Protein AF-A0A938CPG3-F1 (afdb_monomer_lite)

Foldseek 3Di:
DADQLLVLLQVLLVHLCSLCVQLVHDSVVSVPDSADDPVCLVSSCVRRVDDSCSRCVVVCVCVVVPQDLLSVLLVLLVLLLLLLVVQVAQDDPVRLQVLLPFAADPDLLRVLSPVLNVLSVPDDSVLSRVLSCQQQPDPNGHPDDQFQCCQVPVDPPDPLLVVLVVLCVVLVHDDDPPDPDRCRRSSNLSNVLSCVSNCVRPGPPCSSVVCCVRRPLVGVLVRLVCQLVDPSDDSSVSVSSNSNVSNVVVVVVSPDDD

pLDDT: mean 94.24, std 7.3, range [54.5, 98.81]

Structure (mmCIF, N/CA/C/O backbone):
data_AF-A0A938CPG3-F1
#
_entry.id   AF-A0A938CPG3-F1
#
loop_
_atom_site.group_PDB
_atom_site.id
_atom_site.type_symbol
_atom_site.label_atom_id
_atom_site.label_alt_id
_atom_site.label_comp_id
_atom_site.label_asym_id
_atom_site.label_entity_id
_atom_site.label_seq_id
_atom_site.pdbx_PDB_ins_code
_atom_site.Cartn_x
_atom_site.Cartn_y
_atom_site.Cartn_z
_atom_site.occupancy
_atom_site.B_iso_or_equiv
_atom_site.auth_seq_id
_atom_site.auth_comp_id
_atom_site.auth_asym_id
_atom_site.auth_atom_id
_atom_site.pdbx_PDB_model_num
ATOM 1 N N . MET A 1 1 ? 38.834 -32.004 -21.862 1.00 77.12 1 MET A N 1
ATOM 2 C CA . MET A 1 1 ? 37.665 -32.335 -22.705 1.00 77.12 1 MET A CA 1
ATOM 3 C C . MET A 1 1 ? 36.781 -31.101 -22.736 1.00 77.12 1 MET A C 1
ATOM 5 O O . MET A 1 1 ? 36.711 -30.441 -21.705 1.00 77.12 1 MET A O 1
ATOM 9 N N . ARG A 1 2 ? 36.229 -30.732 -23.896 1.00 89.62 2 ARG A N 1
ATOM 10 C CA . ARG A 1 2 ? 35.317 -29.583 -24.005 1.00 89.62 2 ARG A CA 1
ATOM 11 C C . ARG A 1 2 ? 33.963 -29.944 -23.408 1.00 89.62 2 ARG A C 1
ATOM 13 O O . ARG A 1 2 ? 33.544 -31.090 -23.572 1.00 89.62 2 ARG A O 1
ATOM 20 N N . ASP A 1 3 ? 33.324 -28.997 -22.734 1.00 91.94 3 ASP A N 1
ATOM 21 C CA . ASP A 1 3 ? 31.961 -29.174 -22.244 1.00 91.94 3 ASP A CA 1
ATOM 22 C C . ASP A 1 3 ? 30.935 -29.200 -23.390 1.00 91.94 3 ASP A C 1
ATOM 24 O O . ASP A 1 3 ? 31.231 -28.881 -24.547 1.00 91.94 3 ASP A O 1
ATOM 28 N N . GLU A 1 4 ? 29.733 -29.675 -23.073 1.00 92.94 4 GLU A N 1
ATOM 29 C CA . GLU A 1 4 ? 28.655 -29.873 -24.043 1.00 92.94 4 GLU A CA 1
ATOM 30 C C . GLU A 1 4 ? 28.235 -28.553 -24.701 1.00 92.94 4 GLU A C 1
ATOM 32 O O . GLU A 1 4 ? 28.119 -28.494 -25.925 1.00 92.94 4 GLU A O 1
ATOM 37 N N . GLY A 1 5 ? 28.151 -27.471 -23.919 1.00 93.56 5 GLY A N 1
ATOM 38 C CA . GLY A 1 5 ? 27.827 -26.133 -24.416 1.00 93.56 5 GLY A CA 1
ATOM 39 C C . GLY A 1 5 ? 28.840 -25.600 -25.433 1.00 93.56 5 GLY A C 1
ATOM 40 O O . GLY A 1 5 ? 28.453 -25.073 -26.477 1.00 93.56 5 GLY A O 1
ATOM 41 N N . LEU A 1 6 ? 30.145 -25.788 -25.200 1.00 95.44 6 LEU A N 1
ATOM 42 C CA . LEU A 1 6 ? 31.171 -25.402 -26.171 1.00 95.44 6 LEU A CA 1
ATOM 43 C C . LEU A 1 6 ? 31.126 -26.261 -27.441 1.00 95.44 6 LEU A C 1
ATOM 45 O O . LEU A 1 6 ? 31.319 -25.737 -28.540 1.00 95.44 6 LEU A O 1
ATOM 49 N N . ASN A 1 7 ? 30.880 -27.568 -27.319 1.00 96.25 7 ASN A N 1
ATOM 50 C CA . ASN A 1 7 ? 30.754 -28.441 -28.490 1.00 96.25 7 ASN A CA 1
ATOM 51 C C . ASN A 1 7 ? 29.546 -28.053 -29.350 1.00 96.25 7 ASN A C 1
ATOM 53 O O . ASN A 1 7 ? 29.657 -28.024 -30.577 1.00 96.25 7 ASN A O 1
ATOM 57 N N . GLU A 1 8 ? 28.433 -27.703 -28.713 1.00 95.94 8 GLU A N 1
ATOM 58 C CA . GLU A 1 8 ? 27.216 -27.272 -29.386 1.00 95.94 8 GLU A CA 1
ATOM 59 C C . GLU A 1 8 ? 27.407 -25.941 -30.124 1.00 95.94 8 GLU A C 1
ATOM 61 O O . GLU A 1 8 ? 27.083 -25.848 -31.308 1.00 95.94 8 GLU A O 1
ATOM 66 N N . ALA A 1 9 ? 28.046 -24.949 -29.493 1.00 96.12 9 ALA A N 1
ATOM 67 C CA . ALA A 1 9 ? 28.399 -23.690 -30.154 1.00 96.12 9 ALA A CA 1
ATOM 68 C C . ALA A 1 9 ? 29.285 -23.903 -31.389 1.00 96.12 9 ALA A C 1
ATOM 70 O O . ALA A 1 9 ? 29.058 -23.311 -32.442 1.00 96.12 9 ALA A O 1
ATOM 71 N N . ILE A 1 10 ? 30.302 -24.766 -31.275 1.00 95.81 10 ILE A N 1
ATOM 72 C CA . ILE A 1 10 ? 31.210 -25.088 -32.385 1.00 95.81 10 ILE A CA 1
ATOM 73 C C . ILE A 1 10 ? 30.447 -25.772 -33.522 1.00 95.81 10 ILE A C 1
ATOM 75 O O . ILE A 1 10 ? 30.692 -25.469 -34.690 1.00 95.81 10 ILE A O 1
ATOM 79 N N . ARG A 1 11 ? 29.535 -26.692 -33.193 1.00 96.19 11 ARG A N 1
ATOM 80 C CA . ARG A 1 11 ? 28.703 -27.403 -34.166 1.00 96.19 11 ARG A CA 1
ATOM 81 C C . ARG A 1 11 ? 27.772 -26.443 -34.901 1.00 96.19 11 ARG A C 1
ATOM 83 O O . ARG A 1 11 ? 27.759 -26.460 -36.129 1.00 96.19 11 ARG A O 1
ATOM 90 N N . ALA A 1 12 ? 27.048 -25.599 -34.167 1.00 95.31 12 ALA A N 1
ATOM 91 C CA . ALA A 1 12 ? 26.120 -24.618 -34.722 1.00 95.31 12 ALA A CA 1
ATOM 92 C C . ALA A 1 12 ? 26.827 -23.573 -35.599 1.00 95.31 12 ALA A C 1
ATOM 94 O O . ALA A 1 12 ? 26.328 -23.222 -36.664 1.00 95.31 12 ALA A O 1
ATOM 95 N N . ALA A 1 13 ? 28.031 -23.146 -35.209 1.00 94.38 13 ALA A N 1
ATOM 96 C CA . ALA A 1 13 ? 28.845 -22.230 -36.003 1.00 94.38 13 ALA A CA 1
ATOM 97 C C . ALA A 1 13 ? 29.458 -22.867 -37.263 1.00 94.38 13 ALA A C 1
ATOM 99 O O . ALA A 1 13 ? 29.982 -22.147 -38.101 1.00 94.38 13 ALA A O 1
ATOM 100 N N . GLY A 1 14 ? 29.453 -24.196 -37.414 1.00 95.06 14 GLY A N 1
ATOM 101 C CA . GLY A 1 14 ? 30.110 -24.875 -38.540 1.00 95.06 14 GLY A CA 1
ATOM 102 C C . GLY A 1 14 ? 31.616 -25.116 -38.354 1.00 95.06 14 GLY A C 1
ATOM 103 O O . GLY A 1 14 ? 32.325 -25.397 -39.320 1.00 95.06 14 GLY A O 1
ATOM 104 N N . GLY A 1 15 ? 32.120 -25.042 -37.119 1.00 94.75 15 GLY A N 1
ATOM 105 C CA . GLY A 1 15 ? 33.492 -25.397 -36.753 1.00 94.75 15 GLY A CA 1
ATOM 106 C C . GLY A 1 15 ? 34.226 -24.326 -35.943 1.00 94.75 15 GLY A C 1
ATOM 107 O O . GLY A 1 15 ? 33.794 -23.185 -35.815 1.00 94.75 15 GLY A O 1
ATOM 108 N N . VAL A 1 16 ? 35.390 -24.693 -35.395 1.00 94.50 16 VAL A N 1
ATOM 109 C CA . VAL A 1 16 ? 36.171 -23.830 -34.481 1.00 94.50 16 VAL A CA 1
ATOM 110 C C . VAL A 1 16 ? 36.643 -22.542 -35.163 1.00 94.50 16 VAL A C 1
ATOM 112 O O . VAL A 1 16 ? 36.589 -21.472 -34.563 1.00 94.50 16 VAL A O 1
ATOM 115 N N . SER A 1 17 ? 37.110 -22.634 -36.411 1.00 94.75 17 SER A N 1
ATOM 116 C CA . SER A 1 17 ? 37.582 -21.474 -37.179 1.00 94.75 17 SER A CA 1
ATOM 117 C C . SER A 1 17 ? 36.452 -20.507 -37.510 1.00 94.75 17 SER A C 1
ATOM 119 O O . SER A 1 17 ? 36.652 -19.296 -37.473 1.00 94.75 17 SER A O 1
ATOM 121 N N . GLU A 1 18 ? 35.271 -21.045 -37.805 1.00 95.56 18 GLU A N 1
ATOM 122 C CA . GLU A 1 18 ? 34.105 -20.252 -38.166 1.00 95.56 18 GLU A CA 1
ATOM 123 C C . GLU A 1 18 ? 33.503 -19.571 -36.933 1.00 95.56 18 GLU A C 1
ATOM 125 O O . GLU A 1 18 ? 33.274 -18.366 -36.965 1.00 95.56 18 GLU A O 1
ATOM 130 N N . LEU A 1 19 ? 33.411 -20.278 -35.799 1.00 95.56 19 LEU A N 1
ATOM 131 C CA . LEU A 1 19 ? 33.046 -19.674 -34.516 1.00 95.56 19 LEU A CA 1
ATOM 132 C C . LEU A 1 19 ? 33.998 -18.528 -34.139 1.00 95.56 19 LEU A C 1
ATOM 134 O O . LEU A 1 19 ? 33.547 -17.445 -33.777 1.00 95.56 19 LEU A O 1
ATOM 138 N N . ALA A 1 20 ? 35.315 -18.738 -34.264 1.00 96.19 20 ALA A N 1
ATOM 139 C CA . ALA A 1 20 ? 36.318 -17.713 -33.972 1.00 96.19 20 ALA A CA 1
ATOM 140 C C . ALA A 1 20 ? 36.161 -16.474 -34.869 1.00 96.19 20 ALA A C 1
ATOM 142 O O . ALA A 1 20 ? 36.221 -15.344 -34.379 1.00 96.19 20 ALA A O 1
ATOM 143 N N . ARG A 1 21 ? 35.900 -16.690 -36.166 1.00 95.56 21 ARG A N 1
ATOM 144 C CA . ARG A 1 21 ? 35.640 -15.629 -37.145 1.00 95.56 21 ARG A CA 1
ATOM 145 C C . ARG A 1 21 ? 34.377 -14.841 -36.799 1.00 95.56 21 ARG A C 1
ATOM 147 O O . ARG A 1 21 ? 34.415 -13.615 -36.837 1.00 95.56 21 ARG A O 1
ATOM 154 N N . GLN A 1 22 ? 33.289 -15.526 -36.448 1.00 93.88 22 GLN A N 1
ATOM 155 C CA . GLN A 1 22 ? 32.000 -14.906 -36.128 1.00 93.88 22 GLN A CA 1
ATOM 156 C C . GLN A 1 22 ? 32.052 -14.053 -34.854 1.00 93.88 22 GLN A C 1
ATOM 158 O O . GLN A 1 22 ? 31.446 -12.987 -34.818 1.00 93.88 22 GLN A O 1
ATOM 163 N N . ILE A 1 23 ? 32.814 -14.469 -33.836 1.00 94.69 23 ILE A N 1
ATOM 164 C CA . ILE A 1 23 ? 32.927 -13.735 -32.559 1.00 94.69 23 ILE A CA 1
ATOM 165 C C . ILE A 1 23 ? 34.161 -12.819 -32.476 1.00 94.69 23 ILE A C 1
ATOM 167 O O . ILE A 1 23 ? 34.463 -12.276 -31.410 1.00 94.69 23 ILE A O 1
ATOM 171 N N . GLY A 1 24 ? 34.888 -12.652 -33.587 1.00 93.44 24 GLY A N 1
ATOM 172 C CA . GLY A 1 24 ? 35.972 -11.677 -33.724 1.00 93.44 24 GLY A CA 1
ATOM 173 C C . GLY A 1 24 ? 37.233 -11.986 -32.911 1.00 93.44 24 GLY A C 1
ATOM 174 O O . GLY A 1 24 ? 37.894 -11.060 -32.443 1.00 93.44 24 GLY A O 1
ATOM 175 N N . ILE A 1 25 ? 37.578 -13.264 -32.718 1.00 94.81 25 ILE A N 1
ATOM 176 C CA . ILE A 1 25 ? 38.811 -13.668 -32.022 1.00 94.81 25 ILE A CA 1
ATOM 177 C C . ILE A 1 25 ? 39.650 -14.645 -32.843 1.00 94.81 25 ILE A C 1
ATOM 179 O O . ILE A 1 25 ? 39.220 -15.187 -33.857 1.00 94.81 25 ILE A O 1
ATOM 183 N N . SER A 1 26 ? 40.882 -14.889 -32.399 1.00 94.94 26 SER A N 1
ATOM 184 C CA . SER A 1 26 ? 41.761 -15.846 -33.061 1.00 94.94 26 SER A CA 1
ATOM 185 C C . SER A 1 26 ? 41.302 -17.294 -32.831 1.00 94.94 26 SER A C 1
ATOM 187 O O . SER A 1 26 ? 40.875 -17.677 -31.740 1.00 94.94 26 SER A O 1
ATOM 189 N N . GLN A 1 27 ? 41.434 -18.131 -33.861 1.00 95.44 27 GLN A N 1
ATOM 190 C CA . GLN A 1 27 ? 41.093 -19.558 -33.810 1.00 95.44 27 GLN A CA 1
ATOM 191 C C . GLN A 1 27 ? 41.817 -20.334 -32.681 1.00 95.44 27 GLN A C 1
ATOM 193 O O . GLN A 1 27 ? 41.167 -21.169 -32.037 1.00 95.44 27 GLN A O 1
ATOM 198 N N . PRO A 1 28 ? 43.100 -20.050 -32.357 1.00 94.31 28 PRO A N 1
ATOM 199 C CA . PRO A 1 28 ? 43.761 -20.663 -31.206 1.00 94.31 28 PRO A CA 1
ATOM 200 C C . PRO A 1 28 ? 43.078 -20.350 -29.868 1.00 94.31 28 PRO A C 1
ATOM 202 O O . PRO A 1 28 ? 43.054 -21.210 -28.992 1.00 94.31 28 PRO A O 1
ATOM 205 N N . SER A 1 29 ? 42.466 -19.168 -29.714 1.00 93.00 29 SER A N 1
ATOM 206 C CA . SER A 1 29 ? 41.750 -18.797 -28.485 1.00 93.00 29 SER A CA 1
ATOM 207 C C . SER A 1 29 ? 40.549 -19.705 -28.234 1.00 93.00 29 SER A C 1
ATOM 209 O O . SER A 1 29 ? 40.434 -20.254 -27.144 1.00 93.00 29 SER A O 1
ATOM 211 N N . VAL A 1 30 ? 39.708 -19.937 -29.251 1.00 93.00 30 VAL A N 1
ATOM 212 C CA . VAL A 1 30 ? 38.569 -20.872 -29.147 1.00 93.00 30 VAL A CA 1
ATOM 213 C C . VAL A 1 30 ? 39.061 -22.305 -28.952 1.00 93.00 30 VAL A C 1
ATOM 215 O O . VAL A 1 30 ? 38.483 -23.073 -28.186 1.00 93.00 30 VAL A O 1
ATOM 218 N N . SER A 1 31 ? 40.156 -22.680 -29.619 1.00 93.38 31 SER A N 1
ATOM 219 C CA . SER A 1 31 ? 40.706 -24.036 -29.520 1.00 93.38 31 SER A CA 1
ATOM 220 C C . SER A 1 31 ? 41.119 -24.407 -28.100 1.00 93.38 31 SER A C 1
ATOM 222 O O . SER A 1 31 ? 40.914 -25.556 -27.701 1.00 93.38 31 SER A O 1
ATOM 224 N N . ASN A 1 32 ? 41.650 -23.428 -27.364 1.00 94.31 32 ASN A N 1
ATOM 225 C CA . ASN A 1 32 ? 42.125 -23.564 -25.991 1.00 94.31 32 ASN A CA 1
ATOM 226 C C . ASN A 1 32 ? 41.003 -23.545 -24.947 1.00 94.31 32 ASN A C 1
ATOM 228 O O . ASN A 1 32 ? 41.266 -23.786 -23.768 1.00 94.31 32 ASN A O 1
ATOM 232 N N . TRP A 1 33 ? 39.759 -23.274 -25.341 1.00 95.06 33 TRP A N 1
ATOM 233 C CA . TRP A 1 33 ? 38.640 -23.319 -24.414 1.00 95.06 33 TRP A CA 1
ATOM 234 C C . TRP A 1 33 ? 38.283 -24.758 -24.053 1.00 95.06 33 TRP A C 1
ATOM 236 O O . TRP A 1 33 ? 38.116 -25.631 -24.909 1.00 95.06 33 TRP A O 1
ATOM 246 N N . THR A 1 34 ? 38.136 -24.992 -22.753 1.00 94.12 34 THR A N 1
ATOM 247 C CA . THR A 1 34 ? 37.457 -26.169 -22.199 1.00 94.12 34 THR A CA 1
ATOM 248 C C . THR A 1 34 ? 35.967 -25.911 -21.997 1.00 94.12 34 THR A C 1
ATOM 250 O O . THR A 1 34 ? 35.186 -26.854 -22.030 1.00 94.12 34 THR A O 1
ATOM 253 N N . ARG A 1 35 ? 35.594 -24.640 -21.831 1.00 95.00 35 ARG A N 1
ATOM 254 C CA . ARG A 1 35 ? 34.235 -24.125 -21.673 1.00 95.00 35 ARG A CA 1
ATOM 255 C C . ARG A 1 35 ? 34.154 -22.702 -22.214 1.00 95.00 35 ARG A C 1
ATOM 257 O O . ARG A 1 35 ? 35.179 -22.021 -22.277 1.00 95.00 35 ARG A O 1
ATOM 264 N N . ILE A 1 36 ? 32.957 -22.231 -22.543 1.00 95.44 36 ILE A N 1
ATOM 265 C CA . ILE A 1 36 ? 32.749 -20.853 -23.009 1.00 95.44 36 ILE A CA 1
ATOM 266 C C . ILE A 1 36 ? 32.985 -19.852 -21.855 1.00 95.44 36 ILE A C 1
ATOM 268 O O . ILE A 1 36 ? 32.339 -19.988 -20.811 1.00 95.44 36 ILE A O 1
ATOM 272 N N . PRO A 1 37 ? 33.865 -18.837 -22.001 1.00 94.56 37 PRO A N 1
ATOM 273 C CA . PRO A 1 37 ? 34.022 -17.766 -21.009 1.00 94.56 37 PRO A CA 1
ATOM 274 C C . PRO A 1 37 ? 32.716 -16.991 -20.790 1.00 94.56 37 PRO A C 1
ATOM 276 O O . PRO A 1 37 ? 31.974 -16.760 -21.742 1.00 94.56 37 PRO A O 1
ATOM 279 N N . ALA A 1 38 ? 32.423 -16.592 -19.548 1.00 90.12 38 ALA A N 1
ATOM 280 C CA . ALA A 1 38 ? 31.127 -16.007 -19.178 1.00 90.12 38 ALA A CA 1
ATOM 281 C C . ALA A 1 38 ? 30.814 -14.729 -19.978 1.00 90.12 38 ALA A C 1
ATOM 283 O O . ALA A 1 38 ? 29.720 -14.558 -20.505 1.00 90.12 38 ALA A O 1
ATOM 284 N N . GLU A 1 39 ? 31.822 -13.883 -20.158 1.00 93.19 39 GLU A N 1
ATOM 285 C CA . GLU A 1 39 ? 31.764 -12.626 -20.895 1.00 93.19 39 GLU A CA 1
ATOM 286 C C . GLU A 1 39 ? 31.546 -12.796 -22.410 1.00 93.19 39 GLU A C 1
ATOM 288 O O . GLU A 1 39 ? 31.238 -11.832 -23.104 1.00 93.19 39 GLU A O 1
ATOM 293 N N . ARG A 1 40 ? 31.696 -14.019 -22.940 1.00 94.31 40 ARG A N 1
ATOM 294 C CA . ARG A 1 40 ? 31.532 -14.337 -24.370 1.00 94.31 40 ARG A CA 1
ATOM 295 C C . ARG A 1 40 ? 30.171 -14.957 -24.691 1.00 94.31 40 ARG A C 1
ATOM 297 O O . ARG A 1 40 ? 29.851 -15.080 -25.871 1.00 94.31 40 ARG A O 1
ATOM 304 N N . VAL A 1 41 ? 29.387 -15.358 -23.685 1.00 94.31 41 VAL A N 1
ATOM 305 C CA . VAL A 1 41 ? 28.166 -16.162 -23.885 1.00 94.31 41 VAL A CA 1
ATOM 306 C C . VAL A 1 41 ? 27.149 -15.434 -24.756 1.00 94.31 41 VAL A C 1
ATOM 308 O O . VAL A 1 41 ? 26.691 -16.004 -25.738 1.00 94.31 41 VAL A O 1
ATOM 311 N N . LEU A 1 42 ? 26.869 -14.162 -24.460 1.00 92.00 42 LEU A N 1
ATOM 312 C CA . LEU A 1 42 ? 25.900 -13.365 -25.223 1.00 92.00 42 LEU A CA 1
ATOM 313 C C . LEU A 1 42 ? 26.333 -13.163 -26.681 1.00 92.00 42 LEU A C 1
ATOM 315 O O . LEU A 1 42 ? 25.517 -13.221 -27.595 1.00 92.00 42 LEU A O 1
ATOM 319 N N . THR A 1 43 ? 27.633 -12.962 -26.919 1.00 95.31 43 THR A N 1
ATOM 320 C CA . THR A 1 43 ? 28.180 -12.823 -28.276 1.00 95.31 43 THR A CA 1
ATOM 321 C C . THR A 1 43 ? 28.079 -14.131 -29.062 1.00 95.31 43 THR A C 1
ATOM 323 O O . THR A 1 43 ? 27.795 -14.106 -30.256 1.00 95.31 43 THR A O 1
ATOM 326 N N . ILE A 1 44 ? 28.300 -15.273 -28.407 1.00 95.44 44 ILE A N 1
ATOM 327 C CA . ILE A 1 44 ? 28.203 -16.596 -29.037 1.00 95.44 44 ILE A CA 1
ATOM 328 C C . ILE A 1 44 ? 26.742 -16.971 -29.300 1.00 95.44 44 ILE A C 1
ATOM 330 O O . ILE A 1 44 ? 26.450 -17.481 -30.377 1.00 95.44 44 ILE A O 1
ATOM 334 N N . GLU A 1 45 ? 25.824 -16.685 -28.377 1.00 96.12 45 GLU A N 1
ATOM 335 C CA . GLU A 1 45 ? 24.381 -16.871 -28.582 1.00 96.12 45 GLU A CA 1
ATOM 336 C C . GLU A 1 45 ? 23.898 -16.067 -29.796 1.00 96.12 45 GLU A C 1
ATOM 338 O O . GLU A 1 45 ? 23.282 -16.627 -30.698 1.00 96.12 45 GLU A O 1
ATOM 343 N N . ALA A 1 46 ? 24.275 -14.787 -29.891 1.00 92.88 46 ALA A N 1
ATOM 344 C CA . ALA A 1 46 ? 23.926 -13.944 -31.035 1.00 92.88 46 ALA A CA 1
ATOM 345 C C . ALA A 1 46 ? 24.518 -14.445 -32.368 1.00 92.88 46 ALA A C 1
ATOM 347 O O . ALA A 1 46 ? 23.882 -14.310 -33.411 1.00 92.88 46 ALA A O 1
ATOM 348 N N . ALA A 1 47 ? 25.727 -15.017 -32.351 1.00 93.75 47 ALA A N 1
ATOM 349 C CA . ALA A 1 47 ? 26.399 -15.519 -33.551 1.00 93.75 47 ALA A CA 1
ATOM 350 C C . ALA A 1 47 ? 25.881 -16.891 -34.015 1.00 93.75 47 ALA A C 1
ATOM 352 O O . ALA A 1 47 ? 25.786 -17.145 -35.214 1.00 93.75 47 ALA A O 1
ATOM 353 N N . THR A 1 48 ? 25.571 -17.781 -33.070 1.00 95.50 48 THR A N 1
ATOM 354 C CA . THR A 1 48 ? 25.266 -19.195 -33.346 1.00 95.50 48 THR A CA 1
ATOM 355 C C . THR A 1 48 ? 23.780 -19.532 -33.267 1.00 95.50 48 THR A C 1
ATOM 357 O O . THR A 1 48 ? 23.373 -20.579 -33.764 1.00 95.50 48 THR A O 1
ATOM 360 N N . GLY A 1 49 ? 22.972 -18.679 -32.631 1.00 92.69 49 GLY A N 1
ATOM 361 C CA . GLY A 1 49 ? 21.565 -18.947 -32.327 1.00 92.69 49 GLY A CA 1
ATOM 362 C C . GLY A 1 49 ? 21.343 -20.010 -31.245 1.00 92.69 49 GLY A C 1
ATOM 363 O O . GLY A 1 49 ? 20.199 -20.372 -30.984 1.00 92.69 49 GLY A O 1
ATOM 364 N N . VAL A 1 50 ? 22.407 -20.532 -30.623 1.00 93.94 50 VAL A N 1
ATOM 365 C CA . VAL A 1 50 ? 22.309 -21.496 -29.520 1.00 93.94 50 VAL A CA 1
ATOM 366 C C . VAL A 1 50 ? 22.026 -20.744 -28.225 1.00 93.94 50 VAL A C 1
ATOM 368 O O . VAL A 1 50 ? 22.803 -19.876 -27.832 1.00 93.94 50 VAL A O 1
ATOM 371 N N . ASP A 1 51 ? 20.937 -21.112 -27.553 1.00 92.50 51 ASP A N 1
ATOM 372 C CA . ASP A 1 51 ? 20.487 -20.482 -26.310 1.00 92.50 51 ASP A CA 1
ATOM 373 C C . ASP A 1 51 ? 21.570 -20.527 -25.216 1.00 92.50 51 ASP A C 1
ATOM 375 O O . ASP A 1 51 ? 22.209 -21.562 -24.976 1.00 92.50 51 ASP A O 1
ATOM 379 N N . ARG A 1 52 ? 21.769 -19.408 -24.511 1.00 91.81 52 ARG A N 1
ATOM 380 C CA . ARG A 1 52 ? 22.740 -19.273 -23.413 1.00 91.81 52 ARG A CA 1
ATOM 381 C C . ARG A 1 52 ? 22.599 -20.332 -22.314 1.00 91.81 52 ARG A C 1
ATOM 383 O O . ARG A 1 52 ? 23.602 -20.672 -21.685 1.00 91.81 52 ARG A O 1
ATOM 390 N N . LYS A 1 53 ? 21.400 -20.885 -22.100 1.00 88.38 53 LYS A N 1
ATOM 391 C CA . LYS A 1 53 ? 21.130 -21.987 -21.161 1.00 88.38 53 LYS A CA 1
ATOM 392 C C . LYS A 1 53 ? 21.787 -23.291 -21.600 1.00 88.38 53 LYS A C 1
ATOM 394 O O . LYS A 1 53 ? 22.185 -24.083 -20.756 1.00 88.38 53 LYS A O 1
ATOM 399 N N . VAL A 1 54 ? 21.947 -23.501 -22.906 1.00 91.62 54 VAL A N 1
ATOM 400 C CA . VAL A 1 54 ? 22.694 -24.636 -23.467 1.00 91.62 54 VAL A CA 1
ATOM 401 C C . VAL A 1 54 ? 24.195 -24.342 -23.453 1.00 91.62 54 VAL A C 1
ATOM 403 O O . VAL A 1 54 ? 24.997 -25.209 -23.115 1.00 91.62 54 VAL A O 1
ATOM 406 N N . LEU A 1 55 ? 24.587 -23.102 -23.766 1.00 93.19 55 LEU A N 1
ATOM 407 C CA . LEU A 1 55 ? 25.995 -22.689 -23.803 1.00 93.19 55 LEU A CA 1
ATOM 408 C C . LEU A 1 55 ? 26.668 -22.706 -22.422 1.00 93.19 55 LEU A C 1
ATOM 410 O O . LEU A 1 55 ? 27.826 -23.109 -22.302 1.00 93.19 55 LEU A O 1
ATOM 414 N N . ARG A 1 56 ? 25.968 -22.227 -21.388 1.00 91.00 56 ARG A N 1
ATOM 415 C CA . ARG A 1 56 ? 26.440 -22.114 -19.999 1.00 91.00 56 ARG A CA 1
ATOM 416 C C . ARG A 1 56 ? 25.291 -22.360 -19.006 1.00 91.00 56 ARG A C 1
ATOM 418 O O . ARG A 1 56 ? 24.871 -21.426 -18.316 1.00 91.00 56 ARG A O 1
ATOM 425 N N . PRO A 1 57 ? 24.801 -23.609 -18.880 1.00 86.38 57 PRO A N 1
ATOM 426 C CA . PRO A 1 57 ? 23.718 -23.946 -17.951 1.00 86.38 57 PRO A CA 1
ATOM 427 C C . PRO A 1 57 ? 24.056 -23.584 -16.498 1.00 86.38 57 PRO A C 1
ATOM 429 O O . PRO A 1 57 ? 23.213 -23.116 -15.744 1.00 86.38 57 PRO A O 1
ATOM 432 N N . ASP A 1 58 ? 25.322 -23.690 -16.104 1.00 86.25 58 ASP A N 1
ATOM 433 C CA . ASP A 1 58 ? 25.773 -23.317 -14.761 1.00 86.25 58 ASP A CA 1
ATOM 434 C C . ASP A 1 58 ? 25.606 -21.823 -14.425 1.00 86.25 58 ASP A C 1
ATOM 436 O O . ASP A 1 58 ? 25.608 -21.471 -13.249 1.00 86.25 58 ASP A O 1
ATOM 440 N N . LEU A 1 59 ? 25.476 -20.951 -15.434 1.00 82.94 59 LEU A N 1
ATOM 441 C CA . LEU A 1 59 ? 25.217 -19.520 -15.243 1.00 82.94 59 LEU A CA 1
ATOM 442 C C . LEU A 1 59 ? 23.754 -19.141 -15.479 1.00 82.94 59 LEU A C 1
ATOM 444 O O . LEU A 1 59 ? 23.256 -18.241 -14.810 1.00 82.94 59 LEU A O 1
ATOM 448 N N . TYR A 1 60 ? 23.081 -19.794 -16.431 1.00 78.88 60 TYR A N 1
ATOM 449 C CA . TYR A 1 60 ? 21.779 -19.347 -16.944 1.00 78.88 60 TYR A CA 1
ATOM 450 C C . TYR A 1 60 ? 20.622 -20.326 -16.689 1.00 78.88 60 TYR A C 1
ATOM 452 O O . TYR A 1 60 ? 19.472 -19.986 -16.953 1.00 78.88 60 TYR A O 1
ATOM 460 N N . SER A 1 61 ? 20.857 -21.517 -16.130 1.00 67.75 61 SER A N 1
ATOM 461 C CA . SER A 1 61 ? 19.751 -22.412 -15.745 1.00 67.75 61 SER A CA 1
ATOM 462 C C . SER A 1 61 ? 18.985 -21.912 -14.515 1.00 67.75 61 SER A C 1
ATOM 464 O O . SER A 1 61 ? 17.815 -22.235 -14.356 1.00 67.75 61 SER A O 1
ATOM 466 N N . ASN A 1 62 ? 19.605 -21.080 -13.669 1.00 58.00 62 ASN A N 1
ATOM 467 C CA . ASN A 1 62 ? 18.949 -20.507 -12.486 1.00 58.00 62 ASN A CA 1
ATOM 468 C C . ASN A 1 62 ? 18.130 -19.239 -12.782 1.00 58.00 62 ASN A C 1
ATOM 470 O O . ASN A 1 62 ? 17.391 -18.789 -11.910 1.00 58.00 62 ASN A O 1
ATOM 474 N N . THR A 1 63 ? 18.221 -18.661 -13.986 1.00 54.50 63 THR A N 1
ATOM 475 C CA . THR A 1 63 ? 17.387 -17.504 -14.360 1.00 54.50 63 THR A CA 1
ATOM 476 C C . THR A 1 63 ? 15.933 -17.870 -14.660 1.00 54.50 63 THR A C 1
ATOM 478 O O . THR A 1 63 ? 15.101 -16.975 -14.640 1.00 54.50 63 THR A O 1
ATOM 481 N N . ASP A 1 64 ? 15.595 -19.154 -14.848 1.00 54.59 64 ASP A N 1
ATOM 482 C CA . ASP A 1 64 ? 14.191 -19.603 -14.961 1.00 54.59 64 ASP A CA 1
ATOM 483 C C . ASP A 1 64 ? 13.408 -19.501 -13.644 1.00 54.59 64 ASP A C 1
ATOM 485 O O . ASP A 1 64 ? 12.189 -19.631 -13.645 1.00 54.59 64 ASP A O 1
ATOM 489 N N . ASN A 1 65 ? 14.097 -19.259 -12.526 1.00 59.12 65 ASN A N 1
ATOM 490 C CA . ASN A 1 65 ? 13.482 -19.078 -11.214 1.00 59.12 65 ASN A CA 1
ATOM 491 C C . ASN A 1 65 ? 13.552 -17.620 -10.727 1.00 59.12 65 ASN A C 1
ATOM 493 O O . ASN A 1 65 ? 13.206 -17.345 -9.579 1.00 59.12 65 ASN A O 1
ATOM 497 N N . MET A 1 66 ? 14.048 -16.701 -11.567 1.00 67.12 66 MET A N 1
ATOM 498 C CA . MET A 1 66 ? 13.957 -15.271 -11.290 1.00 67.12 66 MET A CA 1
ATOM 499 C C . MET A 1 66 ? 12.584 -14.779 -11.746 1.00 67.12 66 MET A C 1
ATOM 501 O O . MET A 1 66 ? 12.212 -15.051 -12.889 1.00 67.12 66 MET A O 1
ATOM 505 N N . PRO A 1 67 ? 11.848 -14.053 -10.892 1.00 78.62 67 PRO A N 1
ATOM 506 C CA . PRO A 1 67 ? 10.579 -13.457 -11.279 1.00 78.62 67 PRO A CA 1
ATOM 507 C C . PRO A 1 67 ? 10.756 -12.589 -12.528 1.00 78.62 67 PRO A C 1
ATOM 509 O O . PRO A 1 67 ? 11.699 -11.794 -12.609 1.00 78.62 67 PRO A O 1
ATOM 512 N N . THR A 1 68 ? 9.859 -12.734 -13.499 1.00 86.50 68 THR A N 1
ATOM 513 C CA . THR A 1 68 ? 9.762 -11.790 -14.616 1.00 86.50 68 THR A CA 1
ATOM 514 C C . THR A 1 68 ? 9.254 -10.430 -14.111 1.00 86.50 68 THR A C 1
ATOM 516 O O . THR A 1 68 ? 8.684 -10.356 -13.020 1.00 86.50 68 THR A O 1
ATOM 519 N N . PRO A 1 69 ? 9.419 -9.332 -14.874 1.00 85.81 69 PRO A N 1
ATOM 520 C CA . PRO A 1 69 ? 8.825 -8.046 -14.508 1.00 85.81 69 PRO A CA 1
ATOM 521 C C . PRO A 1 69 ? 7.312 -8.127 -14.261 1.00 85.81 69 PRO A C 1
ATOM 523 O O . PRO A 1 69 ? 6.820 -7.501 -13.325 1.00 85.81 69 PRO A O 1
ATOM 526 N N . ASP A 1 70 ? 6.605 -8.950 -15.038 1.00 88.19 70 ASP A N 1
ATOM 527 C CA . ASP A 1 70 ? 5.165 -9.168 -14.883 1.00 88.19 70 ASP A CA 1
ATOM 528 C C . ASP A 1 70 ? 4.848 -9.925 -13.584 1.00 88.19 70 ASP A C 1
ATOM 530 O O . ASP A 1 70 ? 3.919 -9.550 -12.872 1.00 88.19 70 ASP A O 1
ATOM 534 N N . ASP A 1 71 ? 5.655 -10.929 -13.214 1.00 90.50 71 ASP A N 1
ATOM 535 C CA . ASP A 1 71 ? 5.505 -11.634 -11.930 1.00 90.50 71 ASP A CA 1
ATOM 536 C C . ASP A 1 71 ? 5.722 -10.687 -10.739 1.00 90.50 71 ASP A C 1
ATOM 538 O O . ASP A 1 71 ? 5.014 -10.763 -9.733 1.00 90.50 71 ASP A O 1
ATOM 542 N N . ILE A 1 72 ? 6.694 -9.774 -10.850 1.00 91.44 72 ILE A N 1
ATOM 543 C CA . ILE A 1 72 ? 6.964 -8.756 -9.827 1.00 91.44 72 ILE A CA 1
ATOM 544 C C . ILE A 1 72 ? 5.801 -7.766 -9.749 1.00 91.44 72 ILE A C 1
ATOM 546 O O . ILE A 1 72 ? 5.365 -7.434 -8.647 1.00 91.44 72 ILE A O 1
ATOM 550 N N . ALA A 1 73 ? 5.286 -7.298 -10.888 1.00 93.38 73 ALA A N 1
ATOM 551 C CA . ALA A 1 73 ? 4.141 -6.394 -10.926 1.00 93.38 73 ALA A CA 1
ATOM 552 C C . ALA A 1 73 ? 2.897 -7.044 -10.301 1.00 93.38 73 ALA A C 1
ATOM 554 O O . ALA A 1 73 ? 2.247 -6.433 -9.455 1.00 93.38 73 ALA A O 1
ATOM 555 N N . GLU A 1 74 ? 2.610 -8.303 -10.629 1.00 95.19 74 GLU A N 1
ATOM 556 C CA . GLU A 1 74 ? 1.492 -9.037 -10.038 1.00 95.19 74 GLU A CA 1
ATOM 557 C C . GLU A 1 74 ? 1.655 -9.185 -8.518 1.00 95.19 74 GLU A C 1
ATOM 559 O O . GLU A 1 74 ? 0.725 -8.887 -7.766 1.00 95.19 74 GLU A O 1
ATOM 564 N N . ALA A 1 75 ? 2.849 -9.551 -8.038 1.00 95.00 75 ALA A N 1
ATOM 565 C CA . ALA A 1 75 ? 3.127 -9.624 -6.605 1.00 95.00 75 ALA A CA 1
ATOM 566 C C . ALA A 1 75 ? 2.922 -8.262 -5.915 1.00 95.00 75 ALA A C 1
ATOM 568 O O . ALA A 1 75 ? 2.192 -8.172 -4.927 1.00 95.00 75 ALA A O 1
ATOM 569 N N . ARG A 1 76 ? 3.473 -7.176 -6.476 1.00 97.31 76 ARG A N 1
ATOM 570 C CA . ARG A 1 76 ? 3.275 -5.803 -5.972 1.00 97.31 76 ARG A CA 1
ATOM 571 C C . ARG A 1 76 ? 1.792 -5.427 -5.913 1.00 97.31 76 ARG A C 1
ATOM 573 O O . ARG A 1 76 ? 1.325 -4.882 -4.911 1.00 97.31 76 ARG A O 1
ATOM 580 N N . ALA A 1 77 ? 1.028 -5.731 -6.962 1.00 98.38 77 ALA A N 1
ATOM 581 C CA . ALA A 1 77 ? -0.398 -5.431 -7.022 1.00 98.38 77 ALA A CA 1
ATOM 582 C C . ALA A 1 77 ? -1.211 -6.199 -5.965 1.00 98.38 77 ALA A C 1
ATOM 584 O O . ALA A 1 77 ? -2.186 -5.651 -5.434 1.00 98.38 77 ALA A O 1
ATOM 585 N N . GLN A 1 78 ? -0.813 -7.434 -5.644 1.00 97.88 78 GLN A N 1
ATOM 586 C CA . GLN A 1 78 ? -1.427 -8.251 -4.594 1.00 97.88 78 GLN A CA 1
ATOM 587 C C . GLN A 1 78 ? -1.147 -7.698 -3.192 1.00 97.88 78 GLN A C 1
ATOM 589 O O . GLN A 1 78 ? -2.072 -7.643 -2.378 1.00 97.88 78 GLN A O 1
ATOM 594 N N . GLU A 1 79 ? 0.067 -7.210 -2.920 1.00 98.44 79 GLU A N 1
ATOM 595 C CA . GLU A 1 79 ? 0.388 -6.565 -1.637 1.00 98.44 79 GLU A CA 1
ATOM 596 C C . GLU A 1 79 ? -0.447 -5.300 -1.413 1.00 98.44 79 GLU A C 1
ATOM 598 O O . GLU A 1 79 ? -1.073 -5.123 -0.361 1.00 98.44 79 GLU A O 1
ATOM 603 N N . TYR A 1 80 ? -0.550 -4.450 -2.440 1.00 98.81 80 TYR A N 1
ATOM 604 C CA . TYR A 1 80 ? -1.435 -3.288 -2.409 1.00 98.81 80 TYR A CA 1
ATOM 605 C C . TYR A 1 80 ? -2.906 -3.680 -2.208 1.00 98.81 80 TYR A C 1
ATOM 607 O O . TYR A 1 80 ? -3.605 -3.047 -1.417 1.00 98.81 80 TYR A O 1
ATOM 615 N N . ALA A 1 81 ? -3.387 -4.739 -2.869 1.00 98.69 81 ALA A N 1
ATOM 616 C CA . ALA A 1 81 ? -4.761 -5.217 -2.701 1.00 98.69 81 ALA A CA 1
ATOM 617 C C . ALA A 1 81 ? -5.035 -5.726 -1.276 1.00 98.69 81 ALA A C 1
ATOM 619 O O . ALA A 1 81 ? -6.118 -5.488 -0.726 1.00 98.69 81 ALA A O 1
ATOM 620 N N . LEU A 1 82 ? -4.063 -6.407 -0.663 1.00 98.56 82 LEU A N 1
ATOM 621 C CA . LEU A 1 82 ? -4.157 -6.873 0.716 1.00 98.56 82 LEU A CA 1
ATOM 622 C C . LEU A 1 82 ? -4.257 -5.690 1.687 1.00 98.56 82 LEU A C 1
ATOM 624 O O . LEU A 1 82 ? -5.170 -5.661 2.515 1.00 98.56 82 LEU A O 1
ATOM 628 N N . LEU A 1 83 ? -3.382 -4.687 1.547 1.00 98.81 83 LEU A N 1
ATOM 629 C CA . LEU A 1 83 ? -3.433 -3.458 2.346 1.00 98.81 83 LEU A CA 1
ATOM 630 C C . LEU A 1 83 ? -4.752 -2.708 2.155 1.00 98.81 83 LEU A C 1
ATOM 632 O O . LEU A 1 83 ? -5.392 -2.347 3.141 1.00 98.81 83 LEU A O 1
ATOM 636 N N . ALA A 1 84 ? -5.200 -2.531 0.909 1.00 98.56 84 ALA A N 1
ATOM 637 C CA . ALA A 1 84 ? -6.477 -1.892 0.603 1.00 98.56 84 ALA A CA 1
ATOM 638 C C . ALA A 1 84 ? -7.637 -2.593 1.321 1.00 98.56 84 ALA A C 1
ATOM 640 O O . ALA A 1 84 ? -8.447 -1.953 1.986 1.00 98.56 84 ALA A O 1
ATOM 641 N N . THR A 1 85 ? -7.673 -3.926 1.257 1.00 98.31 85 THR A N 1
ATOM 642 C CA . THR A 1 85 ? -8.739 -4.727 1.869 1.00 98.31 85 THR A CA 1
ATOM 643 C C . THR A 1 85 ? -8.739 -4.615 3.394 1.00 98.31 85 THR A C 1
ATOM 645 O O . THR A 1 85 ? -9.801 -4.444 3.990 1.00 98.31 85 THR A O 1
ATOM 648 N N . LEU A 1 86 ? -7.566 -4.707 4.026 1.00 98.50 86 LEU A N 1
ATOM 649 C CA . LEU A 1 86 ? -7.429 -4.655 5.484 1.00 98.50 86 LEU A CA 1
ATOM 650 C C . LEU A 1 86 ? -7.686 -3.254 6.050 1.00 98.50 86 LEU A C 1
ATOM 652 O O . LEU A 1 86 ? -8.152 -3.133 7.178 1.00 98.50 86 LEU A O 1
ATOM 656 N N . LEU A 1 87 ? -7.391 -2.199 5.290 1.00 98.38 87 LEU A N 1
ATOM 657 C CA . LEU A 1 87 ? -7.577 -0.814 5.725 1.00 98.38 87 LEU A CA 1
ATOM 658 C C . LEU A 1 87 ? -8.969 -0.256 5.404 1.00 98.38 87 LEU A C 1
ATOM 660 O O . LEU A 1 87 ? -9.332 0.771 5.960 1.00 98.38 87 LEU A O 1
ATOM 664 N N . ALA A 1 88 ? -9.735 -0.881 4.504 1.00 96.38 88 ALA A N 1
ATOM 665 C CA . ALA A 1 88 ? -11.057 -0.385 4.109 1.00 96.38 88 ALA A CA 1
ATOM 666 C C . ALA A 1 88 ? -12.164 -0.726 5.118 1.00 96.38 88 ALA A C 1
ATOM 668 O O . ALA A 1 88 ? -13.170 -0.020 5.202 1.00 96.38 88 ALA A O 1
ATOM 669 N N . ARG A 1 89 ? -12.030 -1.850 5.832 1.00 95.56 89 ARG A N 1
ATOM 670 C CA . ARG A 1 89 ? -13.009 -2.325 6.819 1.00 95.56 89 ARG A CA 1
ATOM 671 C C . ARG A 1 89 ? -12.407 -3.375 7.744 1.00 95.56 89 ARG A C 1
ATOM 673 O O . ARG A 1 89 ? -11.456 -4.058 7.370 1.00 95.56 89 ARG A O 1
ATOM 680 N N . ALA A 1 90 ? -13.053 -3.580 8.890 1.00 97.25 90 ALA A N 1
ATOM 681 C CA . ALA A 1 90 ? -12.747 -4.689 9.784 1.00 97.25 90 ALA A CA 1
ATOM 682 C C . ALA A 1 90 ? -12.859 -6.052 9.055 1.00 97.25 90 ALA A C 1
ATOM 684 O O . ALA A 1 90 ? -13.872 -6.308 8.389 1.00 97.25 90 ALA A O 1
ATOM 685 N N . PRO A 1 91 ? -11.845 -6.931 9.164 1.00 97.56 91 PRO A N 1
ATOM 686 C CA . PRO A 1 91 ? -11.888 -8.274 8.606 1.00 97.56 91 PRO A CA 1
ATOM 687 C C . PRO A 1 91 ? -12.993 -9.155 9.187 1.00 97.56 91 PRO A C 1
ATOM 689 O O . PRO A 1 91 ? -13.068 -9.368 10.395 1.00 97.56 91 PRO A O 1
ATOM 692 N N . ASP A 1 92 ? -13.798 -9.743 8.301 1.00 98.00 92 ASP A N 1
ATOM 693 C CA . ASP A 1 92 ? -14.735 -10.807 8.663 1.00 98.00 92 ASP A CA 1
ATOM 694 C C . ASP A 1 92 ? -14.012 -12.156 8.866 1.00 98.00 92 ASP A C 1
ATOM 696 O O . ASP A 1 92 ? -12.830 -12.320 8.545 1.00 98.00 92 ASP A O 1
ATOM 700 N N . ALA A 1 93 ? -14.738 -13.163 9.364 1.00 98.00 93 ALA A N 1
ATOM 701 C CA . ALA A 1 93 ? -14.195 -14.505 9.597 1.00 98.00 93 ALA A CA 1
ATOM 702 C C . ALA A 1 93 ? -13.536 -15.120 8.349 1.00 98.00 93 ALA A C 1
ATOM 704 O O . ALA A 1 93 ? -12.549 -15.849 8.453 1.00 98.00 93 ALA A O 1
ATOM 705 N N . ARG A 1 94 ? -14.079 -14.839 7.158 1.00 98.12 94 ARG A N 1
ATOM 706 C CA . ARG A 1 94 ? -13.561 -15.378 5.898 1.00 98.12 94 ARG A CA 1
ATOM 707 C C . ARG A 1 94 ? -12.249 -14.698 5.524 1.00 98.12 94 ARG A C 1
ATOM 709 O O . ARG A 1 94 ? -11.316 -15.385 5.112 1.00 98.12 94 ARG A O 1
ATOM 716 N N . LEU A 1 95 ? -12.166 -13.378 5.664 1.00 97.88 95 LEU A N 1
ATOM 717 C CA . LEU A 1 95 ? -10.942 -12.633 5.409 1.00 97.88 95 LEU A CA 1
ATOM 718 C C . LEU A 1 95 ? -9.852 -13.032 6.405 1.00 97.88 95 LEU A C 1
ATOM 720 O O . LEU A 1 95 ? -8.748 -13.340 5.968 1.00 97.88 95 LEU A O 1
ATOM 724 N N . LEU A 1 96 ? -10.162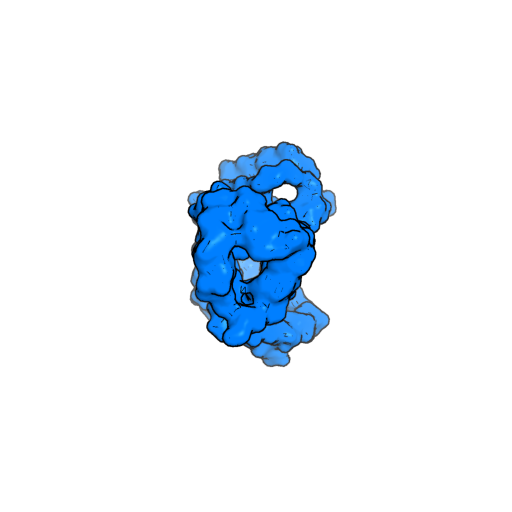 -13.140 7.701 1.00 98.62 96 LEU A N 1
ATOM 725 C CA . LEU A 1 96 ? -9.208 -13.625 8.706 1.00 98.62 96 LEU A CA 1
ATOM 726 C C . LEU A 1 96 ? -8.705 -15.036 8.389 1.00 98.62 96 LEU A C 1
ATOM 728 O O . LEU A 1 96 ? -7.502 -15.277 8.423 1.00 98.62 96 LEU A O 1
ATOM 732 N N . ALA A 1 97 ? -9.592 -15.954 7.991 1.00 98.12 97 ALA A N 1
ATOM 733 C CA . ALA A 1 97 ? -9.193 -17.302 7.592 1.00 98.12 97 ALA A CA 1
ATOM 734 C C . ALA A 1 97 ? -8.274 -17.314 6.357 1.00 98.12 97 ALA A C 1
ATOM 736 O O . ALA A 1 97 ? -7.385 -18.161 6.262 1.00 98.12 97 ALA A O 1
ATOM 737 N N . ASN A 1 98 ? -8.476 -16.393 5.411 1.00 97.81 98 ASN A N 1
ATOM 738 C CA . ASN A 1 98 ? -7.616 -16.258 4.237 1.00 97.81 98 ASN A CA 1
ATOM 739 C C . ASN A 1 98 ? -6.256 -15.652 4.603 1.00 97.81 98 ASN A C 1
ATOM 741 O O . ASN A 1 98 ? -5.227 -16.211 4.231 1.00 97.81 98 ASN A O 1
ATOM 745 N N . VAL A 1 99 ? -6.239 -14.565 5.377 1.00 98.06 99 VAL A N 1
ATOM 746 C CA . VAL A 1 99 ? -5.005 -13.914 5.849 1.00 98.06 99 VAL A CA 1
ATOM 747 C C . VAL A 1 99 ? -4.208 -14.863 6.747 1.00 98.06 99 VAL A C 1
ATOM 749 O O . VAL A 1 99 ? -2.992 -14.946 6.624 1.00 98.06 99 VAL A O 1
ATOM 752 N N . GLY A 1 100 ? -4.876 -15.692 7.555 1.00 98.06 100 GLY A N 1
ATOM 753 C CA . GLY A 1 100 ? -4.243 -16.725 8.380 1.00 98.06 100 GLY A CA 1
ATOM 754 C C . GLY A 1 100 ? -3.499 -17.817 7.596 1.00 98.06 100 GLY A C 1
ATOM 755 O O . GLY A 1 100 ? -2.716 -18.593 8.152 1.00 98.06 100 GLY A O 1
ATOM 756 N N . ARG A 1 101 ? -3.714 -17.895 6.278 1.00 97.62 101 ARG A N 1
ATOM 757 C CA . ARG A 1 101 ? -2.975 -18.796 5.383 1.00 97.62 101 ARG A CA 1
ATOM 758 C C . ARG A 1 101 ? -1.722 -18.166 4.798 1.00 97.62 101 ARG A C 1
ATOM 760 O O . ARG A 1 101 ? -0.963 -18.904 4.174 1.00 97.62 101 ARG A O 1
ATOM 767 N N . LEU A 1 102 ? -1.482 -16.871 5.012 1.00 95.69 102 LEU A N 1
ATOM 768 C CA . LEU A 1 102 ? -0.236 -16.240 4.599 1.00 95.69 102 LEU A CA 1
ATOM 769 C C . LEU A 1 102 ? 0.948 -17.002 5.192 1.00 95.69 102 LEU A C 1
ATOM 771 O O . LEU A 1 102 ? 0.920 -17.503 6.324 1.00 95.69 102 LEU A O 1
ATOM 775 N N . ARG A 1 103 ? 1.972 -17.155 4.365 1.00 92.50 103 ARG A N 1
ATOM 776 C CA . ARG A 1 103 ? 3.242 -17.779 4.712 1.00 92.50 103 ARG A CA 1
ATOM 777 C C . ARG A 1 103 ? 4.334 -16.790 4.362 1.00 92.50 103 ARG A C 1
ATOM 779 O O . ARG A 1 103 ? 4.174 -15.994 3.446 1.00 92.50 103 ARG A O 1
ATOM 786 N N . GLY A 1 104 ? 5.414 -16.862 5.117 1.00 91.75 104 GLY A N 1
ATOM 787 C CA . GLY A 1 104 ? 6.595 -16.052 4.903 1.00 91.75 104 GLY A CA 1
ATOM 788 C C . GLY A 1 104 ? 7.793 -16.887 4.500 1.00 91.75 104 GLY A C 1
ATOM 789 O O . GLY A 1 104 ? 7.800 -18.110 4.658 1.00 91.75 104 GLY A O 1
ATOM 790 N N . ASP A 1 105 ? 8.829 -16.192 4.061 1.00 91.88 105 ASP A N 1
ATOM 791 C CA . ASP A 1 105 ? 10.190 -16.692 3.939 1.00 91.88 105 ASP A CA 1
ATOM 792 C C . ASP A 1 105 ? 11.131 -15.901 4.874 1.00 91.88 105 ASP A C 1
ATOM 794 O O . ASP A 1 105 ? 10.689 -15.239 5.815 1.00 91.88 105 ASP A O 1
ATOM 798 N N . SER A 1 106 ? 12.444 -16.000 4.657 1.00 93.12 106 SER A N 1
ATOM 799 C CA . SER A 1 106 ? 13.446 -15.297 5.465 1.00 93.12 106 SER A CA 1
ATOM 800 C C . SER A 1 106 ? 13.625 -13.817 5.105 1.00 93.12 106 SER A C 1
ATOM 802 O O . SER A 1 106 ? 14.467 -13.154 5.713 1.00 93.12 106 SER A O 1
ATOM 804 N N . THR A 1 107 ? 12.909 -13.296 4.105 1.00 95.12 107 THR A N 1
ATOM 805 C CA . THR A 1 107 ? 12.968 -11.872 3.754 1.00 95.12 107 THR A CA 1
ATOM 806 C C . THR A 1 107 ? 12.221 -11.030 4.794 1.00 95.12 107 THR A C 1
ATOM 808 O O . THR A 1 107 ? 11.333 -11.541 5.480 1.00 95.12 107 THR A O 1
ATOM 811 N N . PRO A 1 108 ? 12.524 -9.725 4.927 1.00 95.75 108 PRO A N 1
ATOM 812 C CA . PRO A 1 108 ? 11.776 -8.849 5.829 1.00 95.75 108 PRO A CA 1
ATOM 813 C C . PRO A 1 108 ? 10.265 -8.844 5.559 1.00 95.75 108 PRO A C 1
ATOM 815 O O . PRO A 1 108 ? 9.476 -8.866 6.504 1.00 95.75 108 PRO A O 1
ATOM 818 N N . LEU A 1 109 ? 9.866 -8.857 4.281 1.00 96.31 109 LEU A N 1
ATOM 819 C CA . LEU A 1 109 ? 8.461 -8.903 3.878 1.00 96.31 109 LEU A CA 1
ATOM 820 C C . LEU A 1 109 ? 7.824 -10.248 4.248 1.00 96.31 109 LEU A C 1
ATOM 822 O O . LEU A 1 109 ? 6.773 -10.272 4.884 1.00 96.31 109 LEU A O 1
ATOM 826 N N . GLY A 1 110 ? 8.511 -11.357 3.959 1.00 97.00 110 GLY A N 1
ATOM 827 C CA . GLY A 1 110 ? 8.063 -12.695 4.334 1.00 97.00 110 GLY A CA 1
ATOM 828 C C . GLY A 1 110 ? 7.875 -12.853 5.844 1.00 97.00 110 GLY A C 1
ATOM 829 O O . GLY A 1 110 ? 6.840 -13.343 6.295 1.00 97.00 110 GLY A O 1
ATOM 830 N N . VAL A 1 111 ? 8.816 -12.368 6.657 1.00 98.12 111 VAL A N 1
ATOM 831 C CA . VAL A 1 111 ? 8.679 -12.370 8.123 1.00 98.12 111 VAL A CA 1
ATOM 832 C C . VAL A 1 111 ? 7.445 -11.574 8.567 1.00 98.12 111 VAL A C 1
ATOM 834 O O . VAL A 1 111 ? 6.711 -12.032 9.449 1.00 98.12 111 VAL A O 1
ATOM 837 N N . ALA A 1 112 ? 7.170 -10.423 7.944 1.00 98.25 112 ALA A N 1
ATOM 838 C CA . ALA A 1 112 ? 5.976 -9.631 8.237 1.00 98.25 112 ALA A CA 1
ATOM 839 C C . ALA A 1 112 ? 4.677 -10.365 7.849 1.00 98.25 112 ALA A C 1
ATOM 841 O O . ALA A 1 112 ? 3.737 -10.391 8.647 1.00 98.25 112 ALA A O 1
ATOM 842 N N . HIS A 1 113 ? 4.633 -11.032 6.689 1.00 98.50 113 HIS A N 1
ATOM 843 C CA . HIS A 1 113 ? 3.490 -11.861 6.281 1.00 98.50 113 HIS A CA 1
ATOM 844 C C . HIS A 1 113 ? 3.248 -13.035 7.222 1.00 98.50 113 HIS A C 1
ATOM 846 O O . HIS A 1 113 ? 2.101 -13.296 7.579 1.00 98.50 113 HIS A O 1
ATOM 852 N N . ALA A 1 114 ? 4.301 -13.738 7.646 1.00 98.25 114 ALA A N 1
ATOM 853 C CA . ALA A 1 114 ? 4.174 -14.847 8.587 1.00 98.25 114 ALA A CA 1
ATOM 854 C C . ALA A 1 114 ? 3.598 -14.378 9.931 1.00 98.25 114 ALA A C 1
ATOM 856 O O . ALA A 1 114 ? 2.709 -15.029 10.479 1.00 98.25 114 ALA A O 1
ATOM 857 N N . ALA A 1 115 ? 4.059 -13.230 10.439 1.00 98.44 115 ALA A N 1
ATOM 858 C CA . ALA A 1 115 ? 3.538 -12.644 11.670 1.00 98.44 115 ALA A CA 1
ATOM 859 C C . ALA A 1 115 ? 2.067 -12.212 11.529 1.00 98.44 115 ALA A C 1
ATOM 861 O O . ALA A 1 115 ? 1.255 -12.522 12.401 1.00 98.44 115 ALA A O 1
ATOM 862 N N . LEU A 1 116 ? 1.709 -11.554 10.419 1.00 98.69 116 LEU A N 1
ATOM 863 C CA . LEU A 1 116 ? 0.326 -11.171 10.121 1.00 98.69 116 LEU A CA 1
ATOM 864 C C . LEU A 1 116 ? -0.587 -12.398 9.991 1.00 98.69 116 LEU A C 1
ATOM 866 O O . LEU A 1 116 ? -1.684 -12.410 10.547 1.00 98.69 116 LEU A O 1
ATOM 870 N N . GLY A 1 117 ? -0.127 -13.445 9.302 1.00 98.69 117 GLY A N 1
ATOM 871 C CA . GLY A 1 117 ? -0.856 -14.701 9.162 1.00 98.69 117 GLY A CA 1
ATOM 872 C C . GLY A 1 117 ? -1.069 -15.401 10.503 1.00 98.69 117 GLY A C 1
ATOM 873 O O . GLY A 1 117 ? -2.188 -15.809 10.812 1.00 98.69 117 GLY A O 1
ATOM 874 N N . GLN A 1 118 ? -0.039 -15.473 11.349 1.00 98.50 118 GLN A N 1
ATOM 875 C CA . GLN A 1 118 ? -0.187 -16.043 12.688 1.00 98.50 118 GLN A CA 1
ATOM 876 C C . GLN A 1 118 ? -1.226 -15.265 13.506 1.00 98.50 118 GLN A C 1
ATOM 878 O O . GLN A 1 118 ? -2.174 -15.866 14.013 1.00 98.50 118 GLN A O 1
ATOM 883 N N . ALA A 1 119 ? -1.107 -13.935 13.559 1.00 98.38 119 ALA A N 1
ATOM 884 C CA . ALA A 1 119 ? -2.036 -13.082 14.294 1.00 98.38 119 ALA A CA 1
ATOM 885 C C . ALA A 1 119 ? -3.480 -13.214 13.783 1.00 98.38 119 ALA A C 1
ATOM 887 O O . ALA A 1 119 ? -4.407 -13.333 14.580 1.00 98.38 119 ALA A O 1
ATOM 888 N N . ALA A 1 120 ? -3.682 -13.259 12.463 1.00 98.50 120 ALA A N 1
ATOM 889 C CA . ALA A 1 120 ? -5.004 -13.452 11.870 1.00 98.50 120 ALA A CA 1
ATOM 890 C C . ALA A 1 120 ? -5.600 -14.834 12.188 1.00 98.50 120 ALA A C 1
ATOM 892 O O . ALA A 1 120 ? -6.811 -14.943 12.367 1.00 98.50 120 ALA A O 1
ATOM 893 N N . SER A 1 121 ? -4.771 -15.880 12.287 1.00 98.19 121 SER A N 1
ATOM 894 C CA . SER A 1 121 ? -5.226 -17.240 12.618 1.00 98.19 121 SER A CA 1
ATOM 895 C C . SER A 1 121 ? -5.692 -17.402 14.071 1.00 98.19 121 SER A C 1
ATOM 897 O O . SER A 1 121 ? -6.498 -18.283 14.363 1.00 98.19 121 SER A O 1
ATOM 899 N N . GLU A 1 122 ? -5.205 -16.543 14.968 1.00 97.25 122 GLU A N 1
ATOM 900 C CA . GLU A 1 122 ? -5.535 -16.538 16.399 1.00 97.25 122 GLU A CA 1
ATOM 901 C C . GLU A 1 122 ? -6.613 -15.500 16.759 1.00 97.25 122 GLU A C 1
ATOM 903 O O . GLU A 1 122 ? -7.146 -15.509 17.872 1.00 97.25 122 GLU A O 1
ATOM 908 N N . ALA A 1 123 ? -6.938 -14.594 15.835 1.00 97.69 123 ALA A N 1
ATOM 909 C CA . ALA A 1 123 ? -7.836 -13.479 16.082 1.00 97.69 123 ALA A CA 1
ATOM 910 C C . ALA A 1 123 ? -9.314 -13.902 16.137 1.00 97.69 123 ALA A C 1
ATOM 912 O O . ALA A 1 123 ? -9.817 -14.637 15.287 1.00 97.69 123 ALA A O 1
ATOM 913 N N . ALA A 1 124 ? -10.042 -13.353 17.112 1.00 97.88 124 ALA A N 1
ATOM 914 C CA . ALA A 1 124 ? -11.502 -13.407 17.152 1.00 97.88 124 ALA A CA 1
ATOM 915 C C . ALA A 1 124 ? -12.096 -12.213 16.391 1.00 97.88 124 ALA A C 1
ATOM 917 O O . ALA A 1 124 ? -11.662 -11.078 16.602 1.00 97.88 124 ALA A O 1
ATOM 918 N N . VAL A 1 125 ? -13.112 -12.461 15.558 1.00 98.25 125 VAL A N 1
ATOM 919 C CA . VAL A 1 125 ? -13.757 -11.444 14.704 1.00 98.25 125 VAL A CA 1
ATOM 920 C C . VAL A 1 125 ? -14.216 -10.244 15.526 1.00 98.25 125 VAL A C 1
ATOM 922 O O . VAL A 1 125 ? -13.869 -9.112 15.213 1.00 98.25 125 VAL A O 1
ATOM 925 N N . GLU A 1 126 ? -14.901 -10.483 16.643 1.00 98.19 126 GLU A N 1
ATOM 926 C CA . GLU A 1 126 ? -15.464 -9.424 17.483 1.00 98.19 126 GLU A CA 1
ATOM 927 C C . GLU A 1 126 ? -14.380 -8.557 18.141 1.00 98.19 126 GLU A C 1
ATOM 929 O O . GLU A 1 126 ? -14.626 -7.402 18.490 1.00 98.19 126 GLU A O 1
ATOM 934 N N . SER A 1 127 ? -13.189 -9.120 18.365 1.00 97.94 127 SER A N 1
ATOM 935 C CA . SER A 1 127 ? -12.041 -8.377 18.890 1.00 97.94 127 SER A CA 1
ATOM 936 C C . SER A 1 127 ? -11.407 -7.510 17.806 1.00 97.94 127 SER A C 1
ATOM 938 O O . SER A 1 127 ? -11.049 -6.373 18.091 1.00 97.94 127 SER A O 1
ATOM 940 N N . VAL A 1 128 ? -11.312 -8.018 16.574 1.00 98.19 128 VAL A N 1
ATOM 941 C CA . VAL A 1 128 ? -10.783 -7.272 15.423 1.00 98.19 128 VAL A CA 1
ATOM 942 C C . VAL A 1 128 ? -11.731 -6.148 15.008 1.00 98.19 128 VAL A C 1
ATOM 944 O O . VAL A 1 128 ? -11.277 -5.058 14.682 1.00 98.19 128 VAL A O 1
AT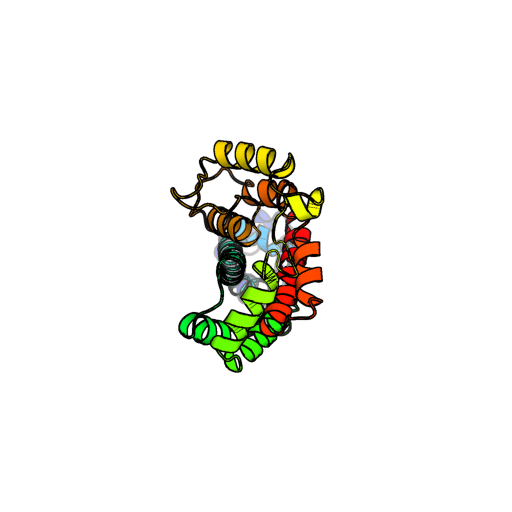OM 947 N N . GLU A 1 129 ? -13.045 -6.369 15.065 1.00 98.12 129 GLU A N 1
ATOM 948 C CA . GLU A 1 129 ? -14.044 -5.321 14.824 1.00 98.12 129 GLU A CA 1
ATOM 949 C C . GLU A 1 129 ? -13.920 -4.174 15.830 1.00 98.12 129 GLU A C 1
ATOM 951 O O . GLU A 1 129 ? -13.948 -3.006 15.442 1.00 98.12 129 GLU A O 1
ATOM 956 N N . ARG A 1 130 ? -13.736 -4.500 17.117 1.00 97.62 130 ARG A N 1
ATOM 957 C CA . ARG A 1 130 ? -13.488 -3.500 18.164 1.00 97.62 130 ARG A CA 1
ATOM 958 C C . ARG A 1 130 ? -12.169 -2.768 17.948 1.00 97.62 130 ARG A C 1
ATOM 960 O O . ARG A 1 130 ? -12.158 -1.546 17.984 1.00 97.62 130 ARG A O 1
ATOM 967 N N . GLU A 1 131 ? -11.097 -3.499 17.656 1.00 98.19 131 GLU A N 1
ATOM 968 C CA . GLU A 1 131 ? -9.795 -2.915 17.333 1.00 98.19 131 GLU A CA 1
ATOM 969 C C . GLU A 1 131 ? -9.888 -1.944 16.145 1.00 98.19 131 GLU A C 1
ATOM 971 O O . GLU A 1 131 ? -9.418 -0.815 16.236 1.00 98.19 131 GLU A O 1
ATOM 976 N N . TYR A 1 132 ? -10.538 -2.345 15.048 1.00 98.38 132 TYR A N 1
ATOM 977 C CA . TYR A 1 132 ? -10.736 -1.490 13.875 1.00 98.38 132 TYR A CA 1
ATOM 978 C C . TYR A 1 132 ? -11.532 -0.230 14.215 1.00 98.38 132 TYR A C 1
ATOM 980 O O . TYR A 1 132 ? -11.182 0.871 13.783 1.00 98.38 132 TYR A O 1
ATOM 988 N N . PHE A 1 133 ? -12.609 -0.393 14.989 1.00 97.38 133 PHE A N 1
ATOM 989 C CA . PHE A 1 133 ? -13.421 0.724 15.443 1.00 97.38 133 PHE A CA 1
ATOM 990 C C . PHE A 1 133 ? -12.579 1.705 16.260 1.00 97.38 133 PHE A C 1
ATOM 992 O O . PHE A 1 133 ? -12.566 2.885 15.927 1.00 97.38 133 PHE A O 1
ATOM 999 N N . ASP A 1 134 ? -11.842 1.236 17.266 1.00 97.31 134 ASP A N 1
ATOM 1000 C CA . ASP A 1 134 ? -11.021 2.088 18.131 1.00 97.31 134 ASP A CA 1
ATOM 1001 C C . ASP A 1 134 ? -9.904 2.803 17.345 1.00 97.31 134 ASP A C 1
ATOM 1003 O O . ASP A 1 134 ? -9.652 3.994 17.554 1.00 97.31 134 ASP A O 1
ATOM 1007 N N . LEU A 1 135 ? -9.289 2.112 16.380 1.00 97.69 135 LEU A N 1
ATOM 1008 C CA . LEU A 1 135 ? -8.210 2.660 15.559 1.00 97.69 135 LEU A CA 1
ATOM 1009 C C . LEU A 1 135 ? -8.678 3.732 14.577 1.00 97.69 135 LEU A C 1
ATOM 1011 O O . LEU A 1 135 ? -8.042 4.779 14.492 1.00 97.69 135 LEU A O 1
ATOM 1015 N N . PHE A 1 136 ? -9.748 3.490 13.817 1.00 96.50 136 PHE A N 1
ATOM 1016 C CA . PHE A 1 136 ? -10.054 4.309 12.634 1.00 96.50 136 PHE A CA 1
ATOM 1017 C C . PHE A 1 136 ? -11.366 5.087 12.720 1.00 96.50 136 PHE A C 1
ATOM 1019 O O . PHE A 1 136 ? -11.536 6.070 12.000 1.00 96.50 136 PHE A O 1
ATOM 1026 N N . ILE A 1 137 ? -12.291 4.683 13.593 1.00 92.69 137 ILE A N 1
ATOM 1027 C CA . ILE A 1 137 ? -13.634 5.274 13.670 1.00 92.69 137 ILE A CA 1
ATOM 1028 C C . ILE A 1 137 ? -13.788 6.065 14.973 1.00 92.69 137 ILE A C 1
ATOM 1030 O O . ILE A 1 137 ? -13.947 7.287 14.952 1.00 92.69 137 ILE A O 1
ATOM 1034 N N . GLY A 1 138 ? -13.698 5.370 16.106 1.00 88.69 138 GLY A N 1
ATOM 1035 C CA . GLY A 1 138 ? -13.860 5.891 17.455 1.00 88.69 138 GLY A CA 1
ATOM 1036 C C . GLY A 1 138 ? -15.234 6.512 17.726 1.00 88.69 138 GLY A C 1
ATOM 1037 O O . GLY A 1 138 ? -16.108 6.629 16.865 1.00 88.69 138 GLY A O 1
ATOM 1038 N N . LEU A 1 139 ? -15.432 6.973 18.962 1.00 75.00 139 LEU A N 1
ATOM 1039 C CA . LEU A 1 139 ? -16.570 7.828 19.314 1.00 75.00 139 LEU A CA 1
ATOM 1040 C C . LEU A 1 139 ? -16.213 9.283 18.988 1.00 75.00 139 LEU A C 1
ATOM 1042 O O . LEU A 1 139 ? -15.817 10.062 19.851 1.00 75.00 139 LEU A O 1
ATOM 1046 N N . GLY A 1 140 ? -16.310 9.618 17.704 1.00 80.19 140 GLY A N 1
ATOM 1047 C CA . GLY A 1 140 ? -16.018 10.939 17.145 1.00 80.19 140 GLY A CA 1
ATOM 1048 C C . GLY A 1 140 ? -14.720 10.974 16.346 1.00 80.19 140 GLY A C 1
ATOM 1049 O O . GLY A 1 140 ? -14.696 11.566 15.269 1.00 80.19 140 GLY A O 1
ATOM 1050 N N . ARG A 1 141 ? -13.659 10.331 16.846 1.00 84.00 141 ARG A N 1
ATOM 1051 C CA . ARG A 1 141 ? -12.397 10.171 16.118 1.00 84.00 141 ARG A CA 1
ATOM 1052 C C . ARG A 1 141 ? -11.656 8.917 16.585 1.00 84.00 141 ARG A C 1
ATOM 1054 O O . ARG A 1 141 ? -11.504 8.732 17.791 1.00 84.00 141 ARG A O 1
ATOM 1061 N N . GLY A 1 142 ? -11.183 8.105 15.641 1.00 91.12 142 GLY A N 1
ATOM 1062 C CA . GLY A 1 142 ? -10.282 6.988 15.918 1.00 91.12 142 GLY A CA 1
ATOM 1063 C C . GLY A 1 142 ? -8.908 7.457 16.401 1.00 91.12 142 GLY A C 1
ATOM 1064 O O . GLY A 1 142 ? -8.543 8.630 16.256 1.00 91.12 142 GLY A O 1
ATOM 1065 N N . GLU A 1 143 ? -8.137 6.529 16.964 1.00 96.00 143 GLU A N 1
ATOM 1066 C CA . GLU A 1 143 ? -6.742 6.763 17.357 1.00 96.00 143 GLU A CA 1
ATOM 1067 C C . GLU A 1 143 ? -5.913 7.337 16.190 1.00 96.00 143 GLU A C 1
ATOM 1069 O O . GLU A 1 143 ? -5.115 8.262 16.369 1.00 96.00 143 GLU A O 1
ATOM 1074 N N . LEU A 1 144 ? -6.178 6.859 14.970 1.00 97.31 144 LEU A N 1
ATOM 1075 C CA . LEU A 1 144 ? -5.521 7.260 13.734 1.00 97.31 144 LEU A CA 1
ATOM 1076 C C . LEU A 1 144 ? -6.527 7.771 12.698 1.00 97.31 144 LEU A C 1
ATOM 1078 O O . LEU A 1 144 ? -7.677 7.348 12.627 1.00 97.31 144 LEU A O 1
ATOM 1082 N N . LEU A 1 145 ? -6.059 8.691 11.855 1.00 96.69 145 LEU A N 1
ATOM 1083 C CA . LEU A 1 145 ? -6.798 9.198 10.700 1.00 96.69 145 LEU A CA 1
ATOM 1084 C C . LEU A 1 145 ? -6.019 8.828 9.435 1.00 96.69 145 LEU A C 1
ATOM 1086 O O . LEU A 1 145 ? -5.057 9.529 9.119 1.00 96.69 145 LEU A O 1
ATOM 1090 N N . PRO A 1 146 ? -6.396 7.753 8.721 1.00 97.38 146 PRO A N 1
ATOM 1091 C CA . PRO A 1 146 ? -5.613 7.172 7.629 1.00 97.38 146 PRO A CA 1
ATOM 1092 C C . PRO A 1 146 ? -5.721 7.983 6.325 1.00 97.38 146 PRO A C 1
ATOM 1094 O O . PRO A 1 146 ? -5.986 7.425 5.268 1.00 97.38 146 PRO A O 1
ATOM 1097 N N . TYR A 1 147 ? -5.526 9.302 6.386 1.00 98.12 147 TYR A N 1
ATOM 1098 C CA . TYR A 1 147 ? -5.716 10.222 5.264 1.00 98.12 147 TYR A CA 1
ATOM 1099 C C . TYR A 1 147 ? -4.446 11.001 4.954 1.00 98.12 147 TYR A C 1
ATOM 1101 O O . TYR A 1 147 ? -3.840 11.606 5.848 1.00 98.12 147 TYR A O 1
ATOM 1109 N N . GLY A 1 148 ? -4.096 11.070 3.671 1.00 97.94 148 GLY A N 1
ATOM 1110 C CA . GLY A 1 148 ? -2.935 11.819 3.205 1.00 97.94 148 GLY A CA 1
ATOM 1111 C C . GLY A 1 148 ? -2.976 13.290 3.601 1.00 97.94 148 GLY A C 1
ATOM 1112 O O . GLY A 1 148 ? -1.989 13.818 4.114 1.00 97.94 148 GLY A O 1
ATOM 1113 N N . SER A 1 149 ? -4.117 13.965 3.456 1.00 97.56 149 SER A N 1
ATOM 1114 C CA . SER A 1 149 ? -4.240 15.369 3.838 1.00 97.56 149 SER A CA 1
ATOM 1115 C C . SER A 1 149 ? -4.011 15.558 5.337 1.00 97.56 149 SER A C 1
ATOM 1117 O O . SER A 1 149 ? -3.269 16.458 5.718 1.00 97.56 149 SER A O 1
ATOM 1119 N N . TYR A 1 150 ? -4.539 14.669 6.185 1.00 97.56 150 TYR A N 1
ATOM 1120 C CA . TYR A 1 150 ? -4.327 14.747 7.629 1.00 97.56 150 TYR A CA 1
ATOM 1121 C C . TYR A 1 150 ? -2.847 14.583 7.996 1.00 97.56 150 TYR A C 1
ATOM 1123 O O . TYR A 1 150 ? -2.304 15.393 8.743 1.00 97.56 150 TYR A O 1
ATOM 1131 N N . TYR A 1 151 ? -2.158 13.597 7.423 1.00 98.06 151 TYR A N 1
ATOM 1132 C CA . TYR A 1 151 ? -0.735 13.372 7.689 1.00 98.06 151 TYR A CA 1
ATOM 1133 C C . TYR A 1 151 ? 0.204 14.439 7.101 1.00 98.06 151 TYR A C 1
ATOM 1135 O O . TYR A 1 151 ? 1.375 14.514 7.496 1.00 98.06 151 TYR A O 1
ATOM 1143 N N . LEU A 1 152 ? -0.274 15.235 6.141 1.00 97.75 152 LEU A N 1
ATOM 1144 C CA . LEU A 1 152 ? 0.500 16.297 5.495 1.00 97.75 152 LEU A CA 1
ATOM 1145 C C . LEU A 1 152 ? 0.214 17.688 6.066 1.00 97.75 152 LEU A C 1
ATOM 1147 O O . LEU A 1 152 ? 1.108 18.532 6.065 1.00 97.75 152 LEU A O 1
ATOM 1151 N N . THR A 1 153 ? -1.007 17.950 6.532 1.00 96.94 153 THR A N 1
ATOM 1152 C CA . THR A 1 153 ? -1.438 19.293 6.963 1.00 96.94 153 THR A CA 1
ATOM 1153 C C . THR A 1 153 ? -2.059 19.330 8.357 1.00 96.94 153 THR A C 1
ATOM 1155 O O . THR A 1 153 ? -2.269 20.415 8.893 1.00 96.94 153 THR A O 1
ATOM 1158 N N . GLY A 1 154 ? -2.372 18.175 8.948 1.00 95.69 154 GLY A N 1
ATOM 1159 C CA . GLY A 1 154 ? -3.126 18.059 10.197 1.00 95.69 154 GLY A CA 1
ATOM 1160 C C . GLY A 1 154 ? -4.642 18.218 10.037 1.00 95.69 154 GLY A C 1
ATOM 1161 O O . GLY A 1 154 ? -5.351 18.211 11.041 1.00 95.69 154 GLY A O 1
ATOM 1162 N N . MET A 1 155 ? -5.158 18.370 8.809 1.00 95.00 155 MET A N 1
ATOM 1163 C CA . MET A 1 155 ? -6.585 18.593 8.536 1.00 95.00 155 MET A CA 1
ATOM 1164 C C . MET A 1 155 ? -7.082 17.769 7.337 1.00 95.00 155 MET A C 1
ATOM 1166 O O . MET A 1 155 ? -6.355 17.520 6.372 1.00 95.00 155 MET A O 1
ATOM 1170 N N . LEU A 1 156 ? -8.345 17.337 7.401 1.00 93.69 156 LEU A N 1
ATOM 1171 C CA . LEU A 1 156 ? -9.018 16.629 6.307 1.00 93.69 156 LEU A CA 1
ATOM 1172 C C . LEU A 1 156 ? -9.445 17.595 5.195 1.00 93.69 156 LEU A C 1
ATOM 1174 O O . LEU A 1 156 ? -9.692 18.770 5.452 1.00 93.69 156 LEU A O 1
ATOM 1178 N N . HIS A 1 157 ? -9.573 17.080 3.971 1.00 91.88 157 HIS A N 1
ATOM 1179 C CA . HIS A 1 157 ? -10.090 17.814 2.805 1.00 91.88 157 HIS A CA 1
ATOM 1180 C C . HIS A 1 157 ? -9.281 19.049 2.384 1.00 91.88 157 HIS A C 1
ATOM 1182 O O . HIS A 1 157 ? -9.807 19.986 1.783 1.00 91.88 157 HIS A O 1
ATOM 1188 N N . GLU A 1 158 ? -7.983 19.035 2.667 1.00 94.94 158 GLU A N 1
ATOM 1189 C CA . GLU A 1 158 ? -7.084 20.136 2.341 1.00 94.94 158 GLU A CA 1
ATOM 1190 C C . GLU A 1 158 ? -6.518 20.059 0.913 1.00 94.94 158 GLU A C 1
ATOM 1192 O O . GLU A 1 158 ? -6.807 19.156 0.123 1.00 94.94 158 GLU A O 1
ATOM 1197 N N . ARG A 1 159 ? -5.654 21.025 0.577 1.00 95.44 159 ARG A N 1
ATOM 1198 C CA . ARG A 1 159 ? -4.974 21.124 -0.730 1.00 95.44 159 ARG A CA 1
ATOM 1199 C C . ARG A 1 159 ? -4.364 19.812 -1.264 1.00 95.44 159 ARG A C 1
ATOM 1201 O O . ARG A 1 159 ? -4.434 19.638 -2.481 1.00 95.44 159 ARG A O 1
ATOM 1208 N N . PRO A 1 160 ? -3.766 18.907 -0.455 1.00 97.12 160 PRO A N 1
ATOM 1209 C CA . PRO A 1 160 ? -3.269 17.627 -0.967 1.00 97.12 160 PRO A CA 1
ATOM 1210 C C . PRO A 1 160 ? -4.351 16.785 -1.655 1.00 97.12 160 PRO A C 1
ATOM 1212 O O . PRO A 1 160 ? -4.129 16.326 -2.772 1.00 97.12 160 PRO A O 1
ATOM 1215 N N . LEU A 1 161 ? -5.547 16.680 -1.065 1.00 96.75 161 LEU A N 1
ATOM 1216 C CA . LEU A 1 161 ? -6.661 15.921 -1.641 1.00 96.75 161 LEU A CA 1
ATOM 1217 C C . LEU A 1 161 ? -7.139 16.528 -2.968 1.00 96.75 161 LEU A C 1
ATOM 1219 O O . LEU A 1 161 ? -7.412 15.809 -3.925 1.00 96.75 161 LEU A O 1
ATOM 1223 N N . ALA A 1 162 ? -7.202 17.858 -3.065 1.00 96.56 162 ALA A N 1
ATOM 1224 C CA . ALA A 1 162 ? -7.577 18.522 -4.316 1.00 96.56 162 ALA A CA 1
ATOM 1225 C C . ALA A 1 162 ? -6.586 18.221 -5.458 1.00 96.56 162 ALA A C 1
ATOM 1227 O O . ALA A 1 162 ? -7.002 18.041 -6.600 1.00 96.56 162 ALA A O 1
ATOM 1228 N N . ARG A 1 163 ? -5.283 18.134 -5.152 1.00 97.56 163 ARG A N 1
ATOM 1229 C CA . ARG A 1 163 ? -4.253 17.751 -6.132 1.00 97.56 163 ARG A CA 1
ATOM 1230 C C . ARG A 1 163 ? -4.363 16.284 -6.528 1.00 97.56 163 ARG A C 1
ATOM 1232 O O . ARG A 1 163 ? -4.224 15.985 -7.705 1.00 97.56 163 ARG A O 1
ATOM 1239 N N . LEU A 1 164 ? -4.622 15.398 -5.567 1.00 98.06 164 LEU A N 1
ATOM 1240 C CA . LEU A 1 164 ? -4.874 13.988 -5.848 1.00 98.06 164 LEU A CA 1
ATOM 1241 C C . LEU A 1 164 ? -6.051 13.827 -6.814 1.00 98.06 164 LEU A C 1
ATOM 1243 O O . LEU A 1 164 ? -5.914 13.156 -7.827 1.00 98.06 164 LEU A O 1
ATOM 1247 N N . ARG A 1 165 ? -7.178 14.500 -6.555 1.00 97.19 165 ARG A N 1
ATOM 1248 C CA . ARG A 1 165 ? -8.352 14.446 -7.439 1.00 97.19 165 ARG A CA 1
ATOM 1249 C C . ARG A 1 165 ? -8.053 14.901 -8.863 1.00 97.19 165 ARG A C 1
ATOM 1251 O O . ARG A 1 165 ? -8.539 14.277 -9.797 1.00 97.19 165 ARG A O 1
ATOM 1258 N N . ALA A 1 166 ? -7.272 15.968 -9.028 1.00 97.44 166 ALA A N 1
ATOM 1259 C CA . ALA A 1 166 ? -6.870 16.434 -10.353 1.00 97.44 166 ALA A CA 1
ATOM 1260 C C . ALA A 1 166 ? -6.059 15.362 -11.099 1.00 97.44 166 ALA A C 1
ATOM 1262 O O . ALA A 1 166 ? -6.391 15.022 -12.230 1.00 97.44 166 ALA A O 1
ATOM 1263 N N . ASP A 1 167 ? -5.064 14.771 -10.437 1.00 97.94 167 ASP A N 1
ATOM 1264 C CA . ASP A 1 167 ? -4.220 13.736 -11.036 1.00 97.94 167 ASP A CA 1
ATOM 1265 C C . ASP A 1 167 ? -4.986 12.433 -11.334 1.00 97.94 167 ASP A C 1
ATOM 1267 O O . ASP A 1 167 ? -4.722 11.794 -12.349 1.00 97.94 167 ASP A O 1
ATOM 1271 N N . LEU A 1 168 ? -5.930 12.029 -10.474 1.00 97.62 168 LEU A N 1
ATOM 1272 C CA . LEU A 1 168 ? -6.789 10.864 -10.723 1.00 97.62 168 LEU A CA 1
ATOM 1273 C C . LEU A 1 168 ? -7.734 11.113 -11.905 1.00 97.62 168 LEU A C 1
ATOM 1275 O O . LEU A 1 168 ? -7.883 10.239 -12.756 1.00 97.62 168 LEU A O 1
ATOM 1279 N N . ALA A 1 169 ? -8.307 12.316 -12.006 1.00 96.62 169 ALA A N 1
ATOM 1280 C CA . ALA A 1 169 ? -9.162 12.696 -13.127 1.00 96.62 169 ALA A CA 1
ATOM 1281 C C . ALA A 1 169 ? -8.399 12.701 -14.463 1.00 96.62 169 ALA A C 1
ATOM 1283 O O . ALA A 1 169 ? -8.940 12.266 -15.476 1.00 96.62 169 ALA A O 1
ATOM 1284 N N . GLU A 1 170 ? -7.131 13.127 -14.474 1.00 96.75 170 GLU A N 1
ATOM 1285 C CA . GLU A 1 170 ? -6.260 13.027 -15.656 1.00 96.75 170 GLU A CA 1
ATOM 1286 C C . GLU A 1 170 ? -6.016 11.576 -16.101 1.00 96.75 170 GLU A C 1
ATOM 1288 O O . GLU A 1 170 ? -5.822 11.324 -17.289 1.00 96.75 170 GLU A O 1
ATOM 1293 N N . LEU A 1 171 ? -6.043 10.624 -15.163 1.00 96.56 171 LEU A N 1
ATOM 1294 C CA . LEU A 1 171 ? -5.938 9.187 -15.436 1.00 96.56 171 LEU A CA 1
ATOM 1295 C C . LEU A 1 171 ? -7.299 8.525 -15.721 1.00 96.56 171 LEU A C 1
ATOM 1297 O O . LEU A 1 171 ? -7.345 7.326 -15.978 1.00 96.56 171 LEU A O 1
ATOM 1301 N N . GLY A 1 172 ? -8.407 9.273 -15.668 1.00 96.19 172 GLY A N 1
ATOM 1302 C CA . GLY A 1 172 ? -9.759 8.723 -15.811 1.00 96.19 172 GLY A CA 1
ATOM 1303 C C . GLY A 1 172 ? -10.189 7.824 -14.646 1.00 96.19 172 GLY A C 1
ATOM 1304 O O . GLY A 1 172 ? -11.083 6.996 -14.807 1.00 96.19 172 GLY A O 1
ATOM 1305 N N . ILE A 1 173 ? -9.545 7.957 -13.482 1.00 96.12 173 ILE A N 1
ATOM 1306 C CA . ILE A 1 173 ? -9.884 7.210 -12.271 1.00 96.12 173 ILE A CA 1
ATOM 1307 C C . ILE A 1 173 ? -10.917 8.014 -11.489 1.00 96.12 173 ILE A C 1
ATOM 1309 O O . ILE A 1 173 ? -10.651 9.126 -11.030 1.00 96.12 173 ILE A O 1
ATOM 1313 N N . GLU A 1 174 ? -12.094 7.426 -11.312 1.00 92.06 174 GLU A N 1
ATOM 1314 C CA . GLU A 1 174 ? -13.223 8.061 -10.644 1.00 92.06 174 GLU A CA 1
ATOM 1315 C C . GLU A 1 174 ? -13.617 7.310 -9.375 1.00 92.06 174 GLU A C 1
ATOM 1317 O O . GLU A 1 174 ? -13.495 6.087 -9.267 1.00 92.06 174 GLU A O 1
ATOM 1322 N N . ARG A 1 175 ? -14.131 8.059 -8.399 1.00 90.06 175 ARG A N 1
ATOM 1323 C CA . ARG A 1 175 ? -14.684 7.483 -7.178 1.00 90.06 175 ARG A CA 1
ATOM 1324 C C . ARG A 1 175 ? -16.057 6.876 -7.461 1.00 90.06 175 ARG A C 1
ATOM 1326 O O . ARG A 1 175 ? -16.899 7.509 -8.092 1.00 90.06 175 ARG A O 1
ATOM 1333 N N . VAL A 1 176 ? -16.304 5.689 -6.908 1.00 89.56 176 VAL A N 1
ATOM 1334 C CA . VAL A 1 176 ? -17.613 5.022 -6.968 1.00 89.56 176 VAL A CA 1
ATOM 1335 C C . VAL A 1 176 ? -18.714 5.921 -6.395 1.00 89.56 176 VAL A C 1
ATOM 1337 O O . VAL A 1 176 ? -18.557 6.526 -5.330 1.00 89.56 176 VAL A O 1
ATOM 1340 N N . GLU A 1 177 ? -19.848 5.982 -7.095 1.00 85.44 177 GLU A N 1
ATOM 1341 C CA . GLU A 1 177 ? -21.015 6.752 -6.666 1.00 85.44 177 GLU A CA 1
ATOM 1342 C C . GLU A 1 177 ? -21.517 6.281 -5.290 1.00 85.44 177 GLU A C 1
ATOM 1344 O O . GLU A 1 177 ? -21.631 5.087 -5.015 1.00 85.44 177 GLU A O 1
ATOM 1349 N N . GLY A 1 178 ? -21.803 7.232 -4.399 1.00 82.88 178 GLY A N 1
ATOM 1350 C CA . GLY A 1 178 ? -22.276 6.946 -3.041 1.00 82.88 178 GLY A CA 1
ATOM 1351 C C . GLY A 1 178 ? -21.182 6.605 -2.023 1.00 82.88 178 GLY A C 1
ATOM 1352 O O . GLY A 1 178 ? -21.490 6.544 -0.833 1.00 82.88 178 GLY A O 1
ATOM 1353 N N . ASN A 1 179 ? -19.916 6.453 -2.429 1.00 86.12 179 ASN A N 1
ATOM 1354 C CA . ASN A 1 179 ? -18.815 6.374 -1.470 1.00 86.12 179 ASN A CA 1
ATOM 1355 C C . ASN A 1 179 ? -18.532 7.770 -0.892 1.00 86.12 179 ASN A C 1
ATOM 1357 O O . ASN A 1 179 ? -18.248 8.705 -1.639 1.00 86.12 179 ASN A O 1
ATOM 1361 N N . ALA A 1 180 ? -18.628 7.926 0.430 1.00 84.69 180 ALA A N 1
ATOM 1362 C CA . ALA A 1 180 ? -18.342 9.188 1.110 1.00 84.69 180 ALA A CA 1
ATOM 1363 C C . ALA A 1 180 ? -16.848 9.370 1.417 1.00 84.69 180 ALA A C 1
ATOM 1365 O O . ALA A 1 180 ? -16.416 10.512 1.591 1.00 84.69 180 ALA A O 1
ATOM 1366 N N . GLU A 1 181 ? -16.072 8.283 1.415 1.00 89.19 181 GLU A N 1
ATOM 1367 C CA . GLU A 1 181 ? -14.652 8.307 1.755 1.00 89.19 181 GLU A CA 1
ATOM 1368 C C . GLU A 1 181 ? -13.859 9.205 0.789 1.00 89.19 181 GLU A C 1
ATOM 1370 O O . GLU A 1 181 ? -14.029 9.115 -0.438 1.00 89.19 181 GLU A O 1
ATOM 1375 N N . PRO A 1 182 ? -13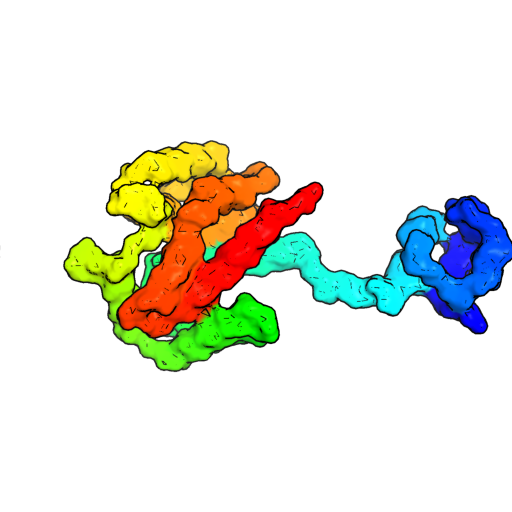.021 10.111 1.320 1.00 93.69 182 PRO A N 1
ATOM 1376 C CA . PRO A 1 182 ? -11.999 10.815 0.560 1.00 93.69 182 PRO A CA 1
ATOM 1377 C C . PRO A 1 182 ? -11.059 9.877 -0.197 1.00 93.69 182 PRO A C 1
ATOM 1379 O O . PRO A 1 182 ? -10.670 8.811 0.275 1.00 93.69 182 PRO A O 1
ATOM 1382 N N . GLU A 1 183 ? -10.636 10.320 -1.374 1.00 96.31 183 GLU A N 1
ATOM 1383 C CA . GLU A 1 183 ? -9.748 9.569 -2.255 1.00 96.31 183 GLU A CA 1
ATOM 1384 C C . GLU A 1 183 ? -8.337 9.407 -1.669 1.00 96.31 183 GLU A C 1
ATOM 1386 O O . GLU A 1 183 ? -7.631 8.476 -2.037 1.00 96.31 183 GLU A O 1
ATOM 1391 N N . ASP A 1 184 ? -7.941 10.270 -0.726 1.00 97.62 184 ASP A N 1
ATOM 1392 C CA . ASP A 1 184 ? -6.651 10.211 -0.032 1.00 97.62 184 ASP A CA 1
ATOM 1393 C C . ASP A 1 184 ? -6.653 9.302 1.207 1.00 97.62 184 ASP A C 1
ATOM 1395 O O . ASP A 1 184 ? -5.671 9.287 1.954 1.00 97.62 184 ASP A O 1
ATOM 1399 N N . HIS A 1 185 ? -7.727 8.538 1.427 1.00 98.00 185 HIS A N 1
ATOM 1400 C CA . HIS A 1 185 ? -7.750 7.458 2.407 1.00 98.00 185 HIS A CA 1
ATOM 1401 C C . HIS A 1 185 ? -6.728 6.369 2.023 1.00 98.00 185 HIS A C 1
ATOM 1403 O O . HIS A 1 185 ? -6.645 5.960 0.864 1.00 98.00 185 HIS A O 1
ATOM 1409 N N . ALA A 1 186 ? -5.971 5.844 2.993 1.00 98.56 186 ALA A N 1
ATOM 1410 C CA . ALA A 1 186 ? -4.889 4.877 2.773 1.00 98.56 186 ALA A CA 1
ATOM 1411 C C . ALA A 1 186 ? -5.357 3.632 2.003 1.00 98.56 186 ALA A C 1
ATOM 1413 O O . ALA A 1 186 ? -4.676 3.183 1.082 1.00 98.56 186 ALA A O 1
ATOM 1414 N N . ALA A 1 187 ? -6.542 3.112 2.340 1.00 98.19 187 ALA A N 1
ATOM 1415 C CA . ALA A 1 187 ? -7.154 1.997 1.618 1.00 98.19 187 ALA A CA 1
ATOM 1416 C C . ALA A 1 187 ? -7.422 2.321 0.139 1.00 98.19 187 ALA A C 1
ATOM 1418 O O . ALA A 1 187 ? -7.050 1.531 -0.724 1.00 98.19 187 ALA A O 1
ATOM 1419 N N . THR A 1 188 ? -7.997 3.493 -0.154 1.00 97.94 188 THR A N 1
ATOM 1420 C CA . THR A 1 188 ? -8.285 3.948 -1.521 1.00 97.94 188 THR A CA 1
ATOM 1421 C C . THR A 1 188 ? -6.997 4.130 -2.319 1.00 97.94 188 THR A C 1
ATOM 1423 O O . THR A 1 188 ? -6.901 3.670 -3.452 1.00 97.94 188 THR A O 1
ATOM 1426 N N . MET A 1 189 ? -5.963 4.720 -1.716 1.00 98.56 189 MET A N 1
ATOM 1427 C CA . MET A 1 189 ? -4.659 4.858 -2.367 1.00 98.56 189 MET A CA 1
ATOM 1428 C C . MET A 1 189 ? -4.017 3.497 -2.667 1.00 98.56 189 MET A C 1
ATOM 1430 O O . MET A 1 189 ? -3.474 3.311 -3.754 1.00 98.56 189 MET A O 1
ATOM 1434 N N . CYS A 1 190 ? -4.117 2.524 -1.755 1.00 98.81 190 CYS A N 1
ATOM 1435 C CA . CYS A 1 190 ? -3.646 1.161 -2.013 1.00 98.81 190 CYS A CA 1
ATOM 1436 C C . CYS A 1 190 ? -4.465 0.471 -3.120 1.00 98.81 190 CYS A C 1
ATOM 1438 O O . CYS A 1 190 ? -3.895 -0.222 -3.956 1.00 98.81 190 CYS A O 1
ATOM 1440 N N . GLU A 1 191 ? -5.782 0.684 -3.182 1.00 98.44 191 GLU A N 1
ATOM 1441 C CA . GLU A 1 191 ? -6.631 0.143 -4.252 1.00 98.44 191 GLU A CA 1
ATOM 1442 C C . GLU A 1 191 ? -6.251 0.719 -5.623 1.00 98.44 191 GLU A C 1
ATOM 1444 O O . GLU A 1 191 ? -6.094 -0.037 -6.586 1.00 98.44 191 GLU A O 1
ATOM 1449 N N . VAL A 1 192 ? -6.031 2.036 -5.699 1.00 98.38 192 VAL A N 1
ATOM 1450 C CA . VAL A 1 192 ? -5.553 2.713 -6.911 1.00 98.38 192 VAL A CA 1
ATOM 1451 C C . VAL A 1 192 ? -4.205 2.145 -7.349 1.00 98.38 192 VAL A C 1
ATOM 1453 O O . VAL A 1 192 ? -4.057 1.775 -8.511 1.00 98.38 192 VAL A O 1
ATOM 1456 N N . MET A 1 193 ? -3.244 2.005 -6.431 1.00 98.69 193 MET A N 1
ATOM 1457 C CA . MET A 1 193 ? -1.933 1.428 -6.746 1.00 98.69 193 MET A CA 1
ATOM 1458 C C . MET A 1 193 ? -2.042 -0.023 -7.226 1.00 98.69 193 MET A C 1
ATOM 1460 O O . MET A 1 193 ? -1.451 -0.368 -8.244 1.00 98.69 193 MET A O 1
ATOM 1464 N N . SER A 1 194 ? -2.857 -0.857 -6.572 1.00 98.62 194 SER A N 1
ATOM 1465 C CA . SER A 1 194 ? -3.125 -2.226 -7.034 1.00 98.62 194 SER A CA 1
ATOM 1466 C C . SER A 1 194 ? -3.689 -2.240 -8.457 1.00 98.62 194 SER A C 1
ATOM 1468 O O . SER A 1 194 ? -3.264 -3.036 -9.295 1.00 98.62 194 SER A O 1
ATOM 1470 N N . GLY A 1 195 ? -4.639 -1.352 -8.757 1.00 98.12 195 GLY A N 1
ATOM 1471 C CA . GLY A 1 195 ? -5.245 -1.236 -10.080 1.00 98.12 195 GLY A CA 1
ATOM 1472 C C . GLY A 1 195 ? -4.270 -0.765 -11.161 1.00 98.12 195 GLY A C 1
ATOM 1473 O O . GLY A 1 195 ? -4.278 -1.332 -12.251 1.00 98.12 195 GLY A O 1
ATOM 1474 N N . LEU A 1 196 ? -3.424 0.222 -10.854 1.00 98.19 196 LEU A N 1
ATOM 1475 C CA . LEU A 1 196 ? -2.402 0.737 -11.770 1.00 98.19 196 LEU A CA 1
ATOM 1476 C C . LEU A 1 196 ? -1.325 -0.315 -12.056 1.00 98.19 196 LEU A C 1
ATOM 1478 O O . LEU A 1 196 ? -1.035 -0.589 -13.216 1.00 98.19 196 LEU A O 1
ATOM 1482 N N . VAL A 1 197 ? -0.780 -0.950 -11.014 1.00 97.69 197 VAL A N 1
ATOM 1483 C CA . VAL A 1 197 ? 0.312 -1.929 -11.150 1.00 97.69 197 VAL A CA 1
ATOM 1484 C C . VAL A 1 197 ? -0.156 -3.211 -11.851 1.00 97.69 197 VAL A C 1
ATOM 1486 O O . VAL A 1 197 ? 0.570 -3.748 -12.679 1.00 97.69 197 VAL A O 1
ATOM 1489 N N . SER A 1 198 ? -1.383 -3.679 -11.586 1.00 96.56 198 SER A N 1
ATOM 1490 C CA . SER A 1 198 ? -1.963 -4.838 -12.299 1.00 96.56 198 SER A CA 1
ATOM 1491 C C . SER A 1 198 ? -2.450 -4.518 -13.720 1.00 96.56 198 SER A C 1
ATOM 1493 O O . SER A 1 198 ? -2.947 -5.405 -14.412 1.00 96.56 198 SER A O 1
ATOM 1495 N N . GLY A 1 199 ? -2.415 -3.249 -14.143 1.00 95.38 199 GLY A N 1
ATOM 1496 C CA . GLY A 1 199 ? -2.980 -2.800 -15.419 1.00 95.38 199 GLY A CA 1
ATOM 1497 C C . GLY A 1 199 ? -4.513 -2.856 -15.504 1.00 95.38 199 GLY A C 1
ATOM 1498 O O . GLY A 1 199 ? -5.078 -2.568 -16.560 1.00 95.38 199 GLY A O 1
ATOM 1499 N N . ARG A 1 200 ? -5.223 -3.195 -14.413 1.00 96.38 200 ARG A N 1
ATOM 1500 C CA . ARG A 1 200 ? -6.699 -3.149 -14.357 1.00 96.38 200 ARG A CA 1
ATOM 1501 C C . ARG A 1 200 ? -7.245 -1.733 -14.511 1.00 96.38 200 ARG A C 1
ATOM 1503 O O . ARG A 1 200 ? -8.355 -1.575 -15.012 1.00 96.38 200 ARG A O 1
ATOM 1510 N N . LEU A 1 201 ? -6.496 -0.735 -14.047 1.00 96.44 201 LEU A N 1
ATOM 1511 C CA . LEU A 1 201 ? -6.743 0.678 -14.312 1.00 96.44 201 LEU A CA 1
ATOM 1512 C C . LEU A 1 201 ? -5.820 1.099 -15.462 1.00 96.44 201 LEU A C 1
ATOM 1514 O O . LEU A 1 201 ? -4.617 1.241 -15.237 1.00 96.44 201 LEU A O 1
ATOM 1518 N N . PRO A 1 202 ? -6.346 1.276 -16.688 1.00 94.62 202 PRO A N 1
ATOM 1519 C CA . PRO A 1 202 ? -5.525 1.663 -17.826 1.00 94.62 202 PRO A CA 1
ATOM 1520 C C . PRO A 1 202 ? -4.911 3.045 -17.595 1.00 94.62 202 PRO A C 1
ATOM 1522 O O . PRO A 1 202 ? -5.632 4.018 -17.385 1.00 94.62 202 PRO A O 1
ATOM 1525 N N . ALA A 1 203 ? -3.587 3.138 -17.662 1.00 96.56 203 ALA A N 1
ATOM 1526 C CA . ALA A 1 203 ? -2.849 4.383 -17.493 1.00 96.56 203 ALA A CA 1
ATOM 1527 C C . ALA A 1 203 ? -1.543 4.348 -18.309 1.00 96.56 203 ALA A C 1
ATOM 1529 O O . ALA A 1 203 ? -1.069 3.260 -18.637 1.00 96.56 203 ALA A O 1
ATOM 1530 N N . PRO A 1 204 ? -0.951 5.506 -18.656 1.00 96.50 204 PRO A N 1
ATOM 1531 C CA . PRO A 1 204 ? 0.374 5.552 -19.272 1.00 96.50 204 PRO A CA 1
ATOM 1532 C C . PRO A 1 204 ? 1.451 4.902 -18.392 1.00 96.50 204 PRO A C 1
ATOM 1534 O O . PRO A 1 204 ? 1.372 4.990 -17.163 1.00 96.50 204 PRO A O 1
ATOM 1537 N N . ASP A 1 205 ? 2.489 4.340 -19.012 1.00 93.44 205 ASP A N 1
ATOM 1538 C CA . ASP A 1 205 ? 3.643 3.769 -18.307 1.00 93.44 205 ASP A CA 1
ATOM 1539 C C . ASP A 1 205 ? 4.241 4.766 -17.295 1.00 93.44 205 ASP A C 1
ATOM 1541 O O . ASP A 1 205 ? 4.348 5.968 -17.562 1.00 93.44 205 ASP A O 1
ATOM 1545 N N . GLY A 1 206 ? 4.606 4.269 -16.111 1.00 94.50 206 GLY A N 1
ATOM 1546 C CA . GLY A 1 206 ? 5.136 5.078 -15.006 1.00 94.50 206 GLY A CA 1
ATOM 1547 C C . GLY A 1 206 ? 4.083 5.870 -14.217 1.00 94.50 206 GLY A C 1
ATOM 1548 O O . GLY A 1 206 ? 4.436 6.651 -13.330 1.00 94.50 206 GLY A O 1
ATOM 1549 N N . SER A 1 207 ? 2.786 5.698 -14.504 1.00 97.12 207 SER A N 1
ATOM 1550 C CA . SER A 1 207 ? 1.724 6.344 -13.717 1.00 97.12 207 SER A CA 1
ATOM 1551 C C . SER A 1 207 ? 1.676 5.850 -12.269 1.00 97.12 207 SER A C 1
ATOM 1553 O O . SER A 1 207 ? 1.392 6.652 -11.382 1.00 97.12 207 SER A O 1
ATOM 1555 N N . ASP A 1 208 ? 1.985 4.577 -12.009 1.00 97.25 208 ASP A N 1
ATOM 1556 C CA . ASP A 1 208 ? 2.093 4.027 -10.653 1.00 97.25 208 ASP A CA 1
ATOM 1557 C C . ASP A 1 208 ? 3.211 4.724 -9.864 1.00 97.25 208 ASP A C 1
ATOM 1559 O O . ASP A 1 208 ? 2.947 5.256 -8.785 1.00 97.25 208 ASP A O 1
ATOM 1563 N N . GLN A 1 209 ? 4.414 4.838 -10.438 1.00 97.38 209 GLN A N 1
ATOM 1564 C CA . GLN A 1 209 ? 5.531 5.575 -9.840 1.00 97.38 209 GLN A CA 1
ATOM 1565 C C . GLN A 1 209 ? 5.148 7.028 -9.545 1.00 97.38 209 GLN A C 1
ATOM 1567 O O . GLN A 1 209 ? 5.319 7.511 -8.424 1.00 97.38 209 GLN A O 1
ATOM 1572 N N . ARG A 1 210 ? 4.560 7.724 -10.527 1.00 97.62 210 ARG A N 1
ATOM 1573 C CA . ARG A 1 210 ? 4.147 9.127 -10.380 1.00 97.62 210 ARG A CA 1
ATOM 1574 C C . ARG A 1 210 ? 3.145 9.314 -9.240 1.00 97.62 210 ARG A C 1
ATOM 1576 O O . ARG A 1 210 ? 3.258 10.274 -8.474 1.00 97.62 210 ARG A O 1
ATOM 1583 N N . ILE A 1 211 ? 2.144 8.436 -9.145 1.00 98.25 211 ILE A N 1
ATOM 1584 C CA . ILE A 1 211 ? 1.133 8.491 -8.083 1.00 98.25 211 ILE A CA 1
ATOM 1585 C C . ILE A 1 211 ? 1.760 8.158 -6.729 1.00 98.25 211 ILE A C 1
ATOM 1587 O O . ILE A 1 211 ? 1.504 8.877 -5.761 1.00 98.25 211 ILE A O 1
ATOM 1591 N N . PHE A 1 212 ? 2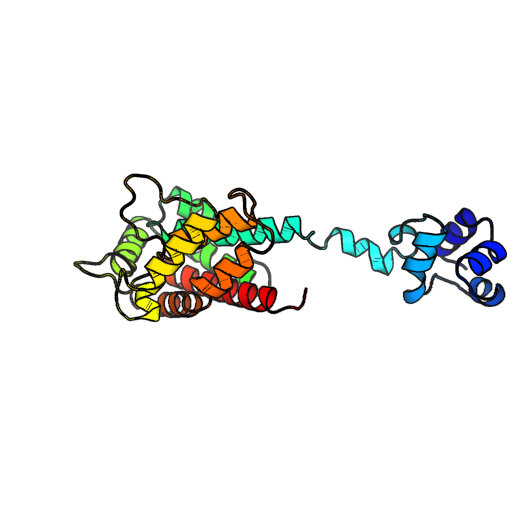.616 7.136 -6.660 1.00 98.50 212 PHE A N 1
ATOM 1592 C CA . PHE A 1 212 ? 3.309 6.761 -5.434 1.00 98.50 212 PHE A CA 1
ATOM 1593 C C . PHE A 1 212 ? 4.152 7.912 -4.881 1.00 98.50 212 PHE A C 1
ATOM 1595 O O . PHE A 1 212 ? 3.939 8.347 -3.747 1.00 98.50 212 PHE A O 1
ATOM 1602 N N . GLU A 1 213 ? 5.059 8.458 -5.689 1.00 98.00 213 GLU A N 1
ATOM 1603 C CA . GLU A 1 213 ? 5.987 9.514 -5.275 1.00 98.00 213 GLU A CA 1
ATOM 1604 C C . GLU A 1 213 ? 5.260 10.791 -4.843 1.00 98.00 213 GLU A C 1
ATOM 1606 O O . GLU A 1 213 ? 5.638 11.434 -3.860 1.00 98.00 213 GLU A O 1
ATOM 1611 N N . LYS A 1 214 ? 4.198 11.170 -5.563 1.00 98.06 214 LYS A N 1
ATOM 1612 C CA . LYS A 1 214 ? 3.483 12.426 -5.315 1.00 98.06 214 LYS A CA 1
ATOM 1613 C C . LYS A 1 214 ? 2.453 12.318 -4.191 1.00 98.06 214 LYS A C 1
ATOM 1615 O O . LYS A 1 214 ? 2.292 13.283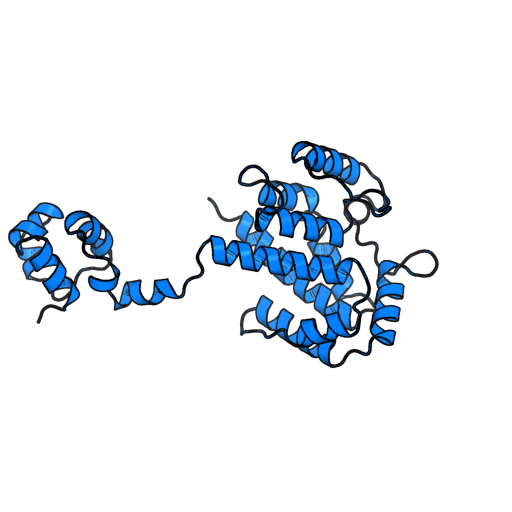 -3.441 1.00 98.06 214 LYS A O 1
ATOM 1620 N N . HIS A 1 215 ? 1.759 11.182 -4.070 1.00 98.44 215 HIS A N 1
ATOM 1621 C CA . HIS A 1 215 ? 0.556 11.061 -3.233 1.00 98.44 215 HIS A CA 1
ATOM 1622 C C . HIS A 1 215 ? 0.601 9.967 -2.164 1.00 98.44 215 HIS A C 1
ATOM 1624 O O . HIS A 1 215 ? -0.280 9.979 -1.310 1.00 98.44 215 HIS A O 1
ATOM 1630 N N . LEU A 1 216 ? 1.593 9.068 -2.144 1.00 98.44 216 LEU A N 1
ATOM 1631 C CA . LEU A 1 216 ? 1.779 8.084 -1.062 1.00 98.44 216 LEU A CA 1
ATOM 1632 C C . LEU A 1 216 ? 3.054 8.349 -0.258 1.00 98.44 216 LEU A C 1
ATOM 1634 O O . LEU A 1 216 ? 2.980 8.590 0.950 1.00 98.44 216 LEU A O 1
ATOM 1638 N N . ALA A 1 217 ? 4.215 8.337 -0.919 1.00 98.06 217 ALA A N 1
ATOM 1639 C CA . ALA A 1 217 ? 5.537 8.416 -0.296 1.00 98.06 217 ALA A CA 1
ATOM 1640 C C . ALA A 1 217 ? 5.685 9.544 0.750 1.00 98.06 217 ALA A C 1
ATOM 1642 O O . ALA A 1 217 ? 6.278 9.301 1.805 1.00 98.06 217 ALA A O 1
ATOM 1643 N N . PRO A 1 218 ? 5.095 10.747 0.568 1.00 98.25 218 PRO A N 1
ATOM 1644 C CA . PRO A 1 218 ? 5.226 11.828 1.541 1.00 98.25 218 PRO A CA 1
ATOM 1645 C C . PRO A 1 218 ? 4.630 11.544 2.927 1.00 98.25 218 PRO A C 1
ATOM 1647 O O . PRO A 1 218 ? 4.922 12.299 3.861 1.00 98.25 218 PRO A O 1
ATOM 1650 N N . TRP A 1 219 ? 3.778 10.524 3.084 1.00 98.50 219 TRP A N 1
ATOM 1651 C CA . TRP A 1 219 ? 3.048 10.284 4.333 1.00 98.50 219 TRP A CA 1
ATOM 1652 C C . TRP A 1 219 ? 2.798 8.817 4.700 1.00 98.50 219 TRP A C 1
ATOM 1654 O O . TRP A 1 219 ? 2.769 8.514 5.894 1.00 98.50 219 TRP A O 1
ATOM 1664 N N . ILE A 1 220 ? 2.638 7.912 3.730 1.00 98.62 220 ILE A N 1
ATOM 1665 C CA . ILE A 1 220 ? 2.115 6.561 3.983 1.00 98.62 220 ILE A CA 1
ATOM 1666 C C . ILE A 1 220 ? 3.023 5.734 4.911 1.00 98.62 220 ILE A C 1
ATOM 1668 O O . ILE A 1 220 ? 2.536 5.011 5.777 1.00 98.62 220 ILE A O 1
ATOM 1672 N N . GLY A 1 221 ? 4.346 5.910 4.815 1.00 98.31 221 GLY A N 1
ATOM 1673 C CA . GLY A 1 221 ? 5.299 5.252 5.714 1.00 98.31 221 GLY A CA 1
ATOM 1674 C C . GLY A 1 221 ? 5.150 5.703 7.173 1.00 98.31 221 GLY A C 1
ATOM 1675 O O . GLY A 1 221 ? 5.231 4.879 8.084 1.00 98.31 221 GLY A O 1
ATOM 1676 N N . ARG A 1 222 ? 4.851 6.993 7.413 1.00 98.62 222 ARG A N 1
ATOM 1677 C CA . ARG A 1 222 ? 4.554 7.502 8.768 1.00 98.62 222 ARG A CA 1
ATOM 1678 C C . ARG A 1 222 ? 3.246 6.926 9.298 1.00 98.62 222 ARG A C 1
ATOM 1680 O O . ARG A 1 222 ? 3.203 6.523 10.451 1.00 98.62 222 ARG A O 1
ATOM 1687 N N . PHE A 1 223 ? 2.222 6.825 8.451 1.00 98.75 223 PHE A N 1
ATOM 1688 C CA . PHE A 1 223 ? 0.957 6.193 8.824 1.00 98.75 223 PHE A CA 1
ATOM 1689 C C . PHE A 1 223 ? 1.150 4.746 9.297 1.00 98.75 223 PHE A C 1
ATOM 1691 O O . PHE A 1 223 ? 0.695 4.391 10.382 1.00 98.75 223 PHE A O 1
ATOM 1698 N N . PHE A 1 224 ? 1.880 3.923 8.542 1.00 98.81 224 PHE A N 1
ATOM 1699 C CA . PHE A 1 224 ? 2.141 2.543 8.955 1.00 98.81 224 PHE A CA 1
ATOM 1700 C C . PHE A 1 224 ? 3.013 2.444 10.213 1.00 98.81 224 PHE A C 1
ATOM 1702 O O . PHE A 1 224 ? 2.779 1.575 11.054 1.00 98.81 224 PHE A O 1
ATOM 1709 N N . ALA A 1 225 ? 3.975 3.354 10.386 1.00 98.56 225 ALA A N 1
ATOM 1710 C CA . ALA A 1 225 ? 4.778 3.433 11.603 1.00 98.56 225 ALA A CA 1
ATOM 1711 C C . ALA A 1 225 ? 3.949 3.814 12.845 1.00 98.56 225 ALA A C 1
ATOM 1713 O O . ALA A 1 225 ? 4.230 3.307 13.936 1.00 98.56 225 ALA A O 1
ATOM 1714 N N . ASP A 1 226 ? 2.943 4.678 12.695 1.00 98.69 226 ASP A N 1
ATOM 1715 C CA . ASP A 1 226 ? 1.998 5.009 13.765 1.00 98.69 226 ASP A CA 1
ATOM 1716 C C . ASP A 1 226 ? 1.061 3.830 14.052 1.00 98.69 226 ASP A C 1
ATOM 1718 O O . ASP A 1 226 ? 0.867 3.475 15.211 1.00 98.69 226 ASP A O 1
ATOM 1722 N N . LEU A 1 227 ? 0.553 3.158 13.013 1.00 98.62 227 LEU A N 1
ATOM 1723 C CA . LEU A 1 227 ? -0.298 1.971 13.144 1.00 98.62 227 LEU A CA 1
ATOM 1724 C C . LEU A 1 227 ? 0.404 0.821 13.880 1.00 98.62 227 LEU A C 1
ATOM 1726 O O . LEU A 1 227 ? -0.191 0.153 14.722 1.00 98.62 227 LEU A O 1
ATOM 1730 N N . GLU A 1 228 ? 1.696 0.628 13.618 1.00 98.00 228 GLU A N 1
ATOM 1731 C CA . GLU A 1 228 ? 2.549 -0.321 14.340 1.00 98.00 228 GLU A CA 1
ATOM 1732 C C . GLU A 1 228 ? 2.665 0.019 15.844 1.00 98.00 228 GLU A C 1
ATOM 1734 O O . GLU A 1 228 ? 2.809 -0.872 16.687 1.00 98.00 228 GLU A O 1
ATOM 1739 N N . ARG A 1 229 ? 2.585 1.305 16.204 1.00 98.06 229 ARG A N 1
ATOM 1740 C CA . ARG A 1 229 ? 2.773 1.808 17.576 1.00 98.06 229 ARG A CA 1
ATOM 1741 C C . ARG A 1 229 ? 1.475 2.110 18.317 1.00 98.06 229 ARG A C 1
ATOM 1743 O O . ARG A 1 229 ? 1.549 2.401 19.510 1.00 98.06 229 ARG A O 1
ATOM 1750 N N . ALA A 1 230 ? 0.333 2.024 17.643 1.00 97.75 230 ALA A N 1
ATOM 1751 C CA . ALA A 1 230 ? -0.960 2.338 18.222 1.00 97.75 230 ALA A CA 1
ATOM 1752 C C . ALA A 1 230 ? -1.251 1.481 19.469 1.00 97.75 230 ALA A C 1
ATOM 1754 O O . ALA A 1 230 ? -0.938 0.283 19.536 1.00 97.75 230 ALA A O 1
ATOM 1755 N N . GLU A 1 231 ? -1.835 2.115 20.480 1.00 95.81 231 GLU A N 1
ATOM 1756 C CA . GLU A 1 231 ? -2.102 1.543 21.799 1.00 95.81 231 GLU A CA 1
ATOM 1757 C C . GLU A 1 231 ? -3.104 0.386 21.698 1.00 95.81 231 GLU A C 1
ATOM 1759 O O . GLU A 1 231 ? -2.914 -0.704 22.267 1.00 95.81 231 GLU A O 1
ATOM 1764 N N . THR A 1 232 ? -4.155 0.614 20.913 1.00 94.06 232 THR A N 1
ATOM 1765 C CA . THR A 1 232 ? -5.246 -0.339 20.704 1.00 94.06 232 THR A CA 1
ATOM 1766 C C . THR A 1 232 ? -4.882 -1.446 19.713 1.00 94.06 232 THR A C 1
ATOM 1768 O O . THR A 1 232 ? -5.493 -2.514 19.741 1.00 94.06 232 THR A O 1
ATOM 1771 N N . ALA A 1 233 ? -3.812 -1.271 18.928 1.00 96.12 233 ALA A N 1
ATOM 1772 C CA . ALA A 1 233 ? -3.412 -2.227 17.906 1.00 96.12 233 ALA A CA 1
ATOM 1773 C C . ALA A 1 233 ? -2.961 -3.583 18.486 1.00 96.12 233 ALA A C 1
ATOM 1775 O O . ALA A 1 233 ? -2.142 -3.695 19.411 1.00 96.12 233 ALA A O 1
ATOM 1776 N N . ARG A 1 234 ? -3.513 -4.640 17.902 1.00 97.44 234 ARG A N 1
ATOM 1777 C CA . ARG A 1 234 ? -3.217 -6.061 18.078 1.00 97.44 234 ARG A CA 1
ATOM 1778 C C . ARG A 1 234 ? -2.978 -6.659 16.691 1.00 97.44 234 ARG A C 1
ATOM 1780 O O . ARG A 1 234 ? -1.822 -6.723 16.283 1.00 97.44 234 ARG A O 1
ATOM 1787 N N . LEU A 1 235 ? -4.020 -7.004 15.929 1.00 98.44 235 LEU A N 1
ATOM 1788 C CA . LEU A 1 235 ? -3.866 -7.478 14.549 1.00 98.44 235 LEU A CA 1
ATOM 1789 C C . LEU A 1 235 ? -3.265 -6.383 13.657 1.00 98.44 235 LEU A C 1
ATOM 1791 O O . LEU A 1 235 ? -2.322 -6.632 12.905 1.00 98.44 235 LEU A O 1
ATOM 1795 N N . TYR A 1 236 ? -3.762 -5.153 13.778 1.00 98.69 236 TYR A N 1
ATOM 1796 C CA . TYR A 1 236 ? -3.338 -4.024 12.957 1.00 98.69 236 TYR A CA 1
ATOM 1797 C C . TYR A 1 236 ? -1.916 -3.560 13.246 1.00 98.69 236 TYR A C 1
ATOM 1799 O O . TYR A 1 236 ? -1.310 -2.934 12.383 1.00 98.69 236 TYR A O 1
ATOM 1807 N N . ARG A 1 237 ? -1.317 -3.956 14.376 1.00 98.75 237 ARG A N 1
ATOM 1808 C CA . ARG A 1 237 ? 0.122 -3.762 14.595 1.00 98.75 237 ARG A CA 1
ATOM 1809 C C . ARG A 1 237 ? 0.927 -4.485 13.517 1.00 98.75 237 ARG A C 1
ATOM 1811 O O . ARG A 1 237 ? 1.860 -3.914 12.963 1.00 98.75 237 ARG A O 1
ATOM 1818 N N . HIS A 1 238 ? 0.527 -5.714 13.186 1.00 98.69 238 HIS A N 1
ATOM 1819 C CA . HIS A 1 238 ? 1.162 -6.504 12.134 1.00 98.69 238 HIS A CA 1
ATOM 1820 C C . HIS A 1 238 ? 0.861 -5.953 10.739 1.00 98.69 238 HIS A C 1
ATOM 1822 O O . HIS A 1 238 ? 1.735 -6.002 9.878 1.00 98.69 238 HIS A O 1
ATOM 1828 N N . VAL A 1 239 ? -0.323 -5.363 10.530 1.00 98.75 239 VAL A N 1
ATOM 1829 C CA . VAL A 1 239 ? -0.637 -4.606 9.304 1.00 98.75 239 VAL A CA 1
ATOM 1830 C C . VAL A 1 239 ? 0.268 -3.377 9.178 1.00 98.75 239 VAL A C 1
ATOM 1832 O O . VAL A 1 239 ? 0.781 -3.115 8.096 1.00 98.75 239 VAL A O 1
ATOM 1835 N N . GLY A 1 240 ? 0.529 -2.670 10.282 1.00 98.75 240 GLY A N 1
ATOM 1836 C CA . GLY A 1 240 ? 1.492 -1.570 10.361 1.00 98.75 240 GLY A CA 1
ATOM 1837 C C . GLY A 1 240 ? 2.906 -2.003 9.977 1.00 98.75 240 GLY A C 1
ATOM 1838 O O . GLY A 1 240 ? 3.509 -1.413 9.085 1.00 98.75 240 GLY A O 1
ATOM 1839 N N . THR A 1 241 ? 3.420 -3.080 10.579 1.00 98.75 241 THR A N 1
ATOM 1840 C CA . THR A 1 241 ? 4.747 -3.618 10.234 1.00 98.75 241 THR A CA 1
ATOM 1841 C C . THR A 1 241 ? 4.826 -4.049 8.765 1.00 98.75 241 THR A C 1
ATOM 1843 O O . THR A 1 241 ? 5.778 -3.679 8.081 1.00 98.75 241 THR A O 1
ATOM 1846 N N . PHE A 1 242 ? 3.831 -4.793 8.269 1.00 98.62 242 PHE A N 1
ATOM 1847 C CA . PHE A 1 242 ? 3.753 -5.221 6.869 1.00 98.62 242 PHE A CA 1
ATOM 1848 C C . PHE A 1 242 ? 3.740 -4.025 5.912 1.00 98.62 242 PHE A C 1
ATOM 1850 O O . PHE A 1 242 ? 4.606 -3.932 5.044 1.00 98.62 242 PHE A O 1
ATOM 1857 N N . GLY A 1 243 ? 2.816 -3.082 6.107 1.00 98.62 243 GLY A N 1
ATOM 1858 C CA . GLY A 1 243 ? 2.690 -1.909 5.249 1.00 98.62 243 GLY A CA 1
ATOM 1859 C C . GLY A 1 243 ? 3.943 -1.039 5.250 1.00 98.62 243 GLY A C 1
ATOM 1860 O O . GLY A 1 243 ? 4.359 -0.577 4.191 1.00 98.62 243 GLY A O 1
ATOM 1861 N N . ARG A 1 244 ? 4.605 -0.869 6.403 1.00 98.56 244 ARG A N 1
ATOM 1862 C CA . ARG A 1 244 ? 5.872 -0.131 6.487 1.00 98.56 244 ARG A CA 1
ATOM 1863 C C . ARG A 1 244 ? 6.974 -0.816 5.679 1.00 98.56 244 ARG A C 1
ATOM 1865 O O . ARG A 1 244 ? 7.593 -0.166 4.848 1.00 98.56 244 ARG A O 1
ATOM 1872 N N . VAL A 1 245 ? 7.195 -2.116 5.897 1.00 98.50 245 VAL A N 1
ATOM 1873 C CA . VAL A 1 245 ? 8.228 -2.882 5.175 1.00 98.50 245 VAL A CA 1
ATOM 1874 C C . VAL A 1 245 ? 7.974 -2.860 3.668 1.00 98.50 245 VAL A C 1
ATOM 1876 O O . VAL A 1 245 ? 8.905 -2.655 2.898 1.00 98.50 245 VAL A O 1
ATOM 1879 N N . PHE A 1 246 ? 6.722 -3.032 3.244 1.00 98.44 246 PHE A N 1
ATOM 1880 C CA . PHE A 1 246 ? 6.360 -2.985 1.832 1.00 98.44 246 PHE A CA 1
ATOM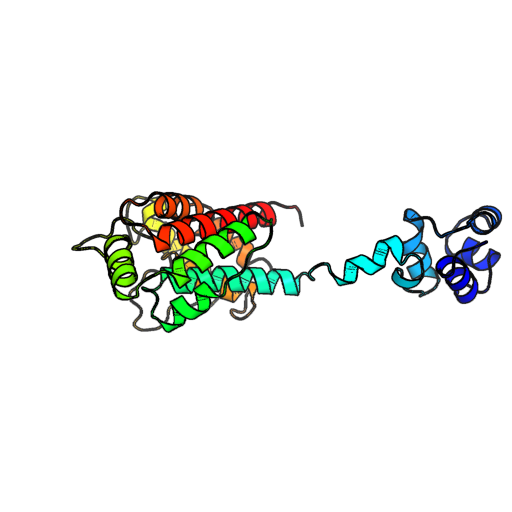 1881 C C . PHE A 1 246 ? 6.598 -1.599 1.212 1.00 98.44 246 PHE A C 1
ATOM 1883 O O . PHE A 1 246 ? 7.211 -1.499 0.155 1.00 98.44 246 PHE A O 1
ATOM 1890 N N . VAL A 1 247 ? 6.187 -0.519 1.885 1.00 97.69 247 VAL A N 1
ATOM 1891 C CA . VAL A 1 247 ? 6.423 0.858 1.413 1.00 97.69 247 VAL A CA 1
ATOM 1892 C C . VAL A 1 247 ? 7.914 1.195 1.341 1.00 97.69 247 VAL A C 1
ATOM 1894 O O . VAL A 1 247 ? 8.320 1.914 0.426 1.00 97.69 247 VAL A O 1
ATOM 1897 N N . ASP A 1 248 ? 8.723 0.696 2.279 1.00 97.56 248 ASP A N 1
ATOM 1898 C CA . ASP A 1 248 ? 10.179 0.870 2.253 1.00 97.56 248 ASP A CA 1
ATOM 1899 C C . ASP A 1 248 ? 10.764 0.213 0.982 1.00 97.56 248 ASP A C 1
ATOM 1901 O O . ASP A 1 248 ? 11.505 0.862 0.244 1.00 97.56 248 ASP A O 1
ATOM 1905 N N . ILE A 1 249 ? 10.339 -1.018 0.660 1.00 96.12 249 ILE A N 1
ATOM 1906 C CA . ILE A 1 249 ? 10.733 -1.735 -0.569 1.00 96.12 249 ILE A CA 1
ATOM 1907 C C . ILE A 1 249 ? 10.294 -0.974 -1.829 1.00 96.12 249 ILE A C 1
ATOM 1909 O O . ILE A 1 249 ? 11.102 -0.782 -2.735 1.00 96.12 249 ILE A O 1
ATOM 1913 N N . GLU A 1 250 ? 9.041 -0.512 -1.892 1.00 95.94 250 GLU A N 1
ATOM 1914 C CA . GLU A 1 250 ? 8.523 0.265 -3.030 1.00 95.94 250 GLU A CA 1
ATOM 1915 C C . GLU A 1 250 ? 9.326 1.553 -3.246 1.00 95.94 250 GLU A C 1
ATOM 1917 O O . GLU A 1 250 ? 9.691 1.892 -4.371 1.00 95.94 250 GLU A O 1
ATOM 1922 N N . SER A 1 251 ? 9.651 2.256 -2.159 1.00 95.50 251 SER A N 1
ATOM 1923 C CA . SER A 1 251 ? 10.430 3.496 -2.212 1.00 95.50 251 SER A CA 1
ATOM 1924 C C . SER A 1 251 ? 11.847 3.256 -2.734 1.00 95.50 251 SER A C 1
ATOM 1926 O O . SER A 1 251 ? 12.347 4.048 -3.533 1.00 95.50 251 SER A O 1
ATOM 1928 N N . GLU A 1 252 ? 12.495 2.169 -2.307 1.00 94.38 252 GLU A N 1
ATOM 1929 C CA . GLU A 1 252 ? 13.808 1.770 -2.820 1.00 94.38 252 GLU A CA 1
ATOM 1930 C C . GLU A 1 252 ? 13.739 1.374 -4.298 1.00 94.38 252 GLU A C 1
ATOM 1932 O O . GLU A 1 252 ? 14.587 1.802 -5.080 1.00 94.38 252 GLU A O 1
ATOM 1937 N N . ALA A 1 253 ? 12.713 0.617 -4.697 1.00 91.31 253 ALA A N 1
ATOM 1938 C CA . ALA A 1 253 ? 12.528 0.173 -6.074 1.00 91.31 253 ALA A CA 1
ATOM 1939 C C . ALA A 1 253 ? 12.354 1.352 -7.044 1.00 91.31 253 ALA A C 1
ATOM 1941 O O . ALA A 1 253 ? 13.040 1.402 -8.063 1.00 91.31 253 ALA A O 1
ATOM 1942 N N . PHE A 1 254 ? 11.509 2.334 -6.711 1.00 92.81 254 PHE A N 1
ATOM 1943 C CA . PHE A 1 254 ? 11.304 3.522 -7.550 1.00 92.81 254 PHE A CA 1
ATOM 1944 C C . PHE A 1 254 ? 12.513 4.471 -7.591 1.00 92.81 254 PHE A C 1
ATOM 1946 O O . PHE A 1 254 ? 12.647 5.256 -8.528 1.00 92.81 254 PHE A O 1
ATOM 1953 N N . ALA A 1 255 ? 13.416 4.397 -6.608 1.00 89.88 255 ALA A N 1
ATOM 1954 C CA . ALA A 1 255 ? 14.646 5.186 -6.595 1.00 89.88 255 ALA A CA 1
ATOM 1955 C C . ALA A 1 255 ? 15.766 4.597 -7.477 1.00 89.88 255 ALA A C 1
ATOM 1957 O O . ALA A 1 255 ? 16.768 5.279 -7.724 1.00 89.88 255 ALA A O 1
ATOM 1958 N N . LEU A 1 256 ? 15.636 3.345 -7.938 1.00 82.75 256 LEU A N 1
ATOM 1959 C CA . LEU A 1 256 ? 16.615 2.732 -8.833 1.00 82.75 256 LEU A CA 1
ATOM 1960 C C . LEU A 1 256 ? 16.543 3.376 -10.231 1.00 82.75 256 LEU A C 1
ATOM 1962 O O . LEU A 1 256 ? 15.453 3.575 -10.765 1.00 82.75 256 LEU A O 1
ATOM 1966 N N . PRO A 1 257 ? 17.692 3.702 -10.850 1.00 68.44 257 PRO A N 1
ATOM 1967 C CA . PRO A 1 257 ? 17.712 4.256 -12.198 1.00 68.44 257 PRO A CA 1
ATOM 1968 C C . PRO A 1 257 ? 17.175 3.237 -13.212 1.00 68.44 257 PRO A C 1
ATOM 1970 O O . PRO A 1 257 ? 17.586 2.075 -13.194 1.00 68.44 257 PRO A O 1
ATOM 1973 N N . SER A 1 258 ? 16.270 3.703 -14.077 1.00 58.34 258 SER A N 1
ATOM 1974 C CA . SER A 1 258 ? 15.680 2.950 -15.194 1.00 58.34 258 SER A CA 1
ATOM 1975 C C . SER A 1 258 ? 16.687 2.628 -16.296 1.00 58.34 258 SER A C 1
ATOM 1977 O O . SER A 1 258 ? 17.553 3.492 -16.578 1.00 58.34 258 SER A O 1
#

Sequence (258 aa):
MRDEGLNEAIRAAGGVSELARQIGISQPSVSNWTRIPAERVLTIEAATGVDRKVLRPDLYSNTDNMPTPDDIAEARAQEYALLATLLARAPDARLLANVGRLRGDSTPLGVAHAALGQAASEAAVESVEREYFDLFIGLGRGELLPYGSYYLTGMLHERPLARLRADLAELGIERVEGNAEPEDHAATMCEVMSGLVSGRLPAPDGSDQRIFEKHLAPWIGRFFADLERAETARLYRHVGTFGRVFVDIESEAFALPS

Radius of gyration: 25.85 Å; chains: 1; bounding box: 66×54×60 Å

Secondary structure (DSSP, 8-state):
---HHHHHHHHHTTSHHHHHHHTTS-HHHHHT-SS--GGGHHHHHHHH---HHHH-HHHHGGGGGSPPHHHHHHHHHHHHHHHHHHHHSPPPHHHHHHHTT----SSHHHHHHHHHHHHHHH--HHHHHHHHIIIII-SSS-S---BHHHHHHSSTT-HHHHHHHHHHHHTT--PPTT--S-TTBHHHHHHHHHHHHTTSS---TTHHHHHIIIIITTTHHHHHHHHHH-SS-SHHHHHHHHHHHHHHHHHHHHHS--